Protein AF-A0A950KYA2-F1 (afdb_monomer_lite)

pLDDT: mean 87.14, std 12.41, range [49.09, 98.62]

Radius of gyration: 19.98 Å; chains: 1; bounding box: 45×52×52 Å

Sequence (301 aa):
MALVAYRLAFRGPIHLGTGREGDLADLDVLPRSDTIASAIVALWRHIASGASDQEASRIAAQPPFAVSSAMPAVLAGGKWETLLFLPPGIFDRVPRLSGAERKSLKRVRFASIESLRSLLNGRIPPGVATRGDALVPANFDGELWTNRSRLRLHVDRMGDRPMDGQLYEFGGIHLANNVCLTVIIDFIDASCRSNVEAALALLGDEGIGADRTAGYGSFVVDNVEEGFVADLGTGARLSLSLLHPTRDEIERGLLDPPAEYLITSRGGWATSTSASSFRRKIVNMLAEGSLVNDLGSQRYG

Secondary structure (DSSP, 8-state):
--EEEEEEEESS-B--B-S-TT-SS-B-SS--HHHHHHHHHHTHHHHSTT--HHHHHHHHHS-SEEEPPPEEEEEETTEEEEEEEPPTTGGGGSTT--HHHHHHHTT--EEEHHHHHHHHTT-PPTTEEEETTEEEETT--S-SEEEEEEEEEEE-TTT--EEEEEEEEEEEEEE-TTEEEEEEEEESSGGGHHHHHHHHHHHHHH-SSS-GGGTTT-EEEEEEEEEE-----SSEEE-SS-B---HHHHHTTTTSTT-B--EEEE--B--STTTTTSBPPPEEEEPTT-EEE--S-S---

Structure (mmCIF, N/CA/C/O backbone):
data_AF-A0A950KYA2-F1
#
_entry.id   AF-A0A950KYA2-F1
#
loop_
_atom_site.group_PDB
_atom_site.id
_atom_site.type_symbol
_atom_site.label_atom_id
_atom_site.label_alt_id
_atom_site.label_comp_id
_atom_site.label_asym_id
_atom_site.label_entity_id
_atom_site.label_seq_id
_atom_site.pdbx_PDB_ins_code
_atom_site.Cartn_x
_atom_site.Cartn_y
_atom_site.Cartn_z
_atom_site.occupancy
_atom_site.B_iso_or_equiv
_atom_site.auth_seq_id
_atom_site.auth_comp_id
_atom_site.auth_asym_id
_atom_site.auth_atom_id
_atom_site.pdbx_PDB_model_num
ATOM 1 N N . MET A 1 1 ? 2.640 -17.916 9.751 1.00 62.03 1 MET A N 1
ATOM 2 C CA . MET A 1 1 ? 1.369 -18.084 9.016 1.00 62.03 1 MET A CA 1
ATOM 3 C C . MET A 1 1 ? 1.595 -17.674 7.576 1.00 62.03 1 MET A C 1
ATOM 5 O O . MET A 1 1 ? 2.573 -16.982 7.317 1.00 62.03 1 MET A O 1
ATOM 9 N N . ALA A 1 2 ? 0.767 -18.157 6.653 1.00 86.00 2 ALA A N 1
ATOM 10 C CA . ALA A 1 2 ? 0.851 -17.733 5.263 1.00 86.00 2 ALA A CA 1
ATOM 11 C C . ALA A 1 2 ? 0.247 -16.324 5.113 1.00 86.00 2 ALA A C 1
ATOM 13 O O . ALA A 1 2 ? -0.642 -15.958 5.883 1.00 86.00 2 ALA A O 1
ATOM 14 N N . LEU A 1 3 ? 0.755 -15.538 4.165 1.00 94.56 3 LEU A N 1
ATOM 15 C CA . LEU A 1 3 ? 0.224 -14.207 3.872 1.00 94.56 3 LEU A CA 1
ATOM 16 C C . LEU A 1 3 ? -1.149 -14.331 3.208 1.00 94.56 3 LEU A C 1
ATOM 18 O O . LEU A 1 3 ? -1.372 -15.256 2.426 1.00 94.56 3 LEU A O 1
ATOM 22 N N . VAL A 1 4 ? -2.048 -13.392 3.490 1.00 97.88 4 VAL A N 1
ATOM 23 C CA . VAL A 1 4 ? -3.389 -13.356 2.890 1.00 97.88 4 VAL A CA 1
ATOM 24 C C . VAL A 1 4 ? -3.537 -12.064 2.100 1.00 97.88 4 VAL A C 1
ATOM 26 O O . VAL A 1 4 ? -3.309 -10.982 2.645 1.00 97.88 4 VAL A O 1
ATOM 29 N N . ALA A 1 5 ? -3.895 -12.157 0.822 1.00 98.19 5 ALA A N 1
ATOM 30 C CA . ALA A 1 5 ? -4.135 -10.988 -0.017 1.00 98.19 5 ALA A CA 1
ATOM 31 C C . ALA A 1 5 ? -5.637 -10.700 -0.123 1.00 98.19 5 ALA A C 1
ATOM 33 O O . ALA A 1 5 ? -6.430 -11.570 -0.473 1.00 98.19 5 ALA A O 1
ATOM 34 N N . TYR A 1 6 ? -6.020 -9.460 0.169 1.00 98.62 6 TYR A N 1
ATOM 35 C CA . TYR A 1 6 ? -7.390 -8.964 0.083 1.00 98.62 6 TYR A CA 1
ATOM 36 C C . TYR A 1 6 ? -7.480 -7.978 -1.074 1.00 98.62 6 TYR A C 1
ATOM 38 O O . TYR A 1 6 ? -6.795 -6.948 -1.066 1.00 98.62 6 TYR A O 1
ATOM 46 N N . ARG A 1 7 ? -8.330 -8.275 -2.058 1.00 98.38 7 ARG A N 1
ATOM 47 C CA . ARG A 1 7 ? -8.610 -7.361 -3.166 1.00 98.38 7 ARG A CA 1
ATOM 48 C C . ARG A 1 7 ? -9.802 -6.472 -2.816 1.00 98.38 7 ARG A C 1
ATOM 50 O O . ARG A 1 7 ? -10.849 -6.940 -2.378 1.00 98.38 7 ARG A O 1
ATOM 57 N N . LEU A 1 8 ? -9.586 -5.170 -2.954 1.00 98.31 8 LEU A N 1
ATOM 58 C CA . LEU A 1 8 ? -10.468 -4.076 -2.583 1.00 98.31 8 LEU A CA 1
ATOM 59 C C . LEU A 1 8 ? -10.962 -3.390 -3.861 1.00 98.31 8 LEU A C 1
ATOM 61 O O . LEU A 1 8 ? -10.210 -2.674 -4.534 1.00 98.31 8 LEU A O 1
ATOM 65 N N . ALA A 1 9 ? -12.232 -3.597 -4.190 1.00 97.75 9 ALA A N 1
ATOM 66 C CA . ALA A 1 9 ? -12.908 -2.929 -5.292 1.00 97.75 9 ALA A CA 1
ATOM 67 C C . ALA A 1 9 ? -13.545 -1.627 -4.786 1.00 97.75 9 ALA A C 1
ATOM 69 O O . ALA A 1 9 ? -14.573 -1.647 -4.102 1.00 97.75 9 ALA A O 1
ATOM 70 N N . PHE A 1 10 ? -12.916 -0.490 -5.092 1.00 96.50 10 PHE A N 1
ATOM 71 C CA . PHE A 1 10 ? -13.401 0.826 -4.672 1.00 96.50 10 PHE A CA 1
ATOM 72 C C . PHE A 1 10 ? -14.671 1.222 -5.428 1.00 96.50 10 PHE A C 1
ATOM 74 O O . PHE A 1 10 ? -14.757 1.088 -6.647 1.00 96.50 10 PHE A O 1
ATOM 81 N N . ARG A 1 11 ? -15.659 1.725 -4.685 1.00 94.38 11 ARG A N 1
ATOM 82 C CA . ARG A 1 11 ? -16.961 2.185 -5.199 1.00 94.38 11 ARG A CA 1
ATOM 83 C C . ARG A 1 11 ? -17.023 3.700 -5.368 1.00 94.38 11 ARG A C 1
ATOM 85 O O . ARG A 1 11 ? -17.866 4.201 -6.108 1.00 94.38 11 ARG A O 1
ATOM 92 N N . GLY A 1 12 ? -16.135 4.416 -4.686 1.00 90.44 12 GLY A N 1
ATOM 93 C CA . GLY A 1 12 ? -15.990 5.862 -4.763 1.00 90.44 12 GLY A CA 1
ATOM 94 C C . GLY A 1 12 ? -14.535 6.285 -4.973 1.00 90.44 12 GLY A C 1
ATOM 95 O O . GLY A 1 12 ? -13.621 5.462 -4.882 1.00 90.44 12 GLY A O 1
ATOM 96 N N . PRO A 1 13 ? -14.302 7.575 -5.256 1.00 92.25 13 PRO A N 1
ATOM 97 C CA . PRO A 1 13 ? -12.956 8.119 -5.369 1.00 92.25 13 PRO A CA 1
ATOM 98 C C . PRO A 1 13 ? -12.210 8.073 -4.037 1.00 92.25 13 PRO A C 1
ATOM 100 O O . PRO A 1 13 ? -12.809 8.127 -2.967 1.00 92.25 13 PRO A O 1
ATOM 103 N N . ILE A 1 14 ? -10.886 8.033 -4.104 1.00 92.88 14 ILE A N 1
ATOM 104 C CA . ILE A 1 14 ? -10.001 8.018 -2.940 1.00 92.88 14 ILE A CA 1
ATOM 105 C C . ILE A 1 14 ? -9.410 9.416 -2.753 1.00 92.88 14 ILE A C 1
ATOM 107 O O . ILE A 1 14 ? -8.888 10.002 -3.701 1.00 92.88 14 ILE A O 1
ATOM 111 N N . H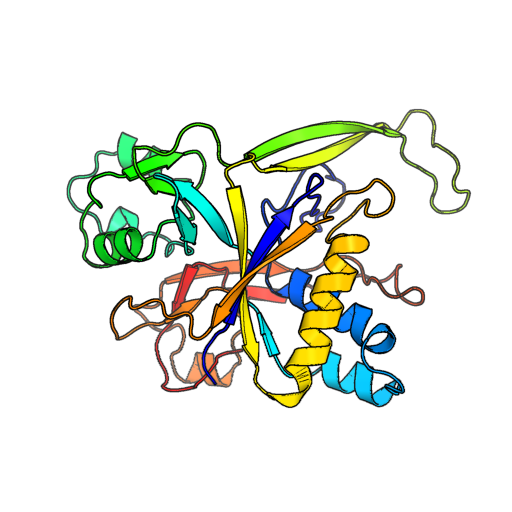IS A 1 15 ? -9.459 9.949 -1.532 1.00 89.00 15 HIS A N 1
ATOM 112 C CA . HIS A 1 15 ? -8.759 11.182 -1.171 1.00 89.00 15 HIS A CA 1
ATOM 113 C C . HIS A 1 15 ? -7.812 10.927 -0.002 1.00 89.00 15 HIS A C 1
ATOM 115 O O . HIS A 1 15 ? -8.242 10.623 1.115 1.00 89.00 15 HIS A O 1
ATOM 121 N N . LEU A 1 16 ? -6.519 11.102 -0.259 1.00 82.44 16 LEU A N 1
ATOM 122 C CA . LEU A 1 16 ? -5.451 10.944 0.718 1.00 82.44 16 LEU A CA 1
ATOM 123 C C . LEU A 1 16 ? -4.570 12.186 0.660 1.00 82.44 16 LEU A C 1
ATOM 125 O O . LEU A 1 16 ? -3.744 12.309 -0.235 1.00 82.44 16 LEU A O 1
ATOM 129 N N . GLY A 1 17 ? -4.744 13.115 1.595 1.00 72.88 17 GLY A N 1
ATOM 130 C CA . GLY A 1 17 ? -3.852 14.270 1.673 1.00 72.88 17 GLY A CA 1
ATOM 131 C C . GLY A 1 17 ? -2.430 13.841 2.044 1.00 72.88 17 GLY A C 1
ATOM 132 O O . GLY A 1 17 ? -2.246 12.968 2.894 1.00 72.88 17 GLY A O 1
ATOM 133 N N . THR A 1 18 ? -1.416 14.496 1.476 1.00 64.62 18 THR A N 1
ATOM 134 C CA . THR A 1 18 ? 0.005 14.215 1.780 1.00 64.62 18 THR A CA 1
ATOM 135 C C . THR A 1 18 ? 0.444 14.663 3.182 1.00 64.62 18 THR A C 1
ATOM 137 O O . THR A 1 18 ? 1.589 14.456 3.587 1.00 64.62 18 THR A O 1
ATOM 140 N N . GLY A 1 19 ? -0.453 15.291 3.953 1.00 57.06 19 GLY A N 1
ATOM 141 C CA . GLY A 1 19 ? -0.180 15.803 5.300 1.00 57.06 19 GLY A CA 1
ATOM 142 C C . GLY A 1 19 ? 0.630 17.107 5.326 1.00 57.06 19 GLY A C 1
ATOM 143 O O . GLY A 1 19 ? 0.997 17.573 6.412 1.00 57.06 19 GLY A O 1
ATOM 144 N N . ARG A 1 20 ? 0.905 17.702 4.155 1.00 56.66 20 ARG A N 1
ATOM 145 C CA . ARG A 1 20 ? 1.470 19.050 4.012 1.00 56.66 20 ARG A CA 1
ATOM 146 C C . ARG A 1 20 ? 0.386 20.104 4.238 1.00 56.66 20 ARG A C 1
ATOM 148 O O . ARG A 1 20 ? -0.775 19.908 3.898 1.00 56.66 20 ARG A O 1
ATOM 155 N N . GLU A 1 21 ? 0.758 21.209 4.876 1.00 50.94 21 GLU A N 1
ATOM 156 C CA . GLU A 1 21 ? -0.170 22.316 5.119 1.00 50.94 21 GLU A CA 1
ATOM 157 C C . GLU A 1 21 ? -0.449 23.083 3.823 1.00 50.94 21 GLU A C 1
ATOM 159 O O . GLU A 1 21 ? 0.471 23.369 3.062 1.00 50.94 21 GLU A O 1
ATOM 164 N N . GLY A 1 22 ? -1.716 23.447 3.608 1.00 49.84 22 GLY A N 1
ATOM 165 C CA . GLY A 1 22 ? -2.122 24.412 2.583 1.00 49.84 22 GLY A CA 1
ATOM 166 C C . GLY A 1 22 ? -2.406 23.852 1.188 1.00 49.84 22 GLY A C 1
ATOM 167 O O . GLY A 1 22 ? -2.940 24.598 0.374 1.00 49.84 22 GLY A O 1
ATOM 168 N N . ASP A 1 23 ? -2.129 22.573 0.920 1.00 55.12 23 ASP A N 1
ATOM 169 C CA . ASP A 1 23 ? -2.385 21.965 -0.391 1.00 55.12 23 ASP A CA 1
ATOM 170 C C . ASP A 1 23 ? -3.228 20.686 -0.267 1.00 55.12 23 ASP A C 1
ATOM 172 O O . ASP A 1 23 ? -2.721 19.587 -0.061 1.00 55.12 23 ASP A O 1
ATOM 176 N N . LEU A 1 24 ? -4.552 20.852 -0.354 1.00 55.97 24 LEU A N 1
ATOM 177 C CA . LEU A 1 24 ? -5.526 19.751 -0.382 1.00 55.97 24 LEU A CA 1
ATOM 178 C C . LEU A 1 24 ? -5.650 19.107 -1.779 1.00 55.97 24 LEU A C 1
ATOM 180 O O . LEU A 1 24 ? -6.424 18.158 -1.948 1.00 55.97 24 LEU A O 1
ATOM 184 N N . ALA A 1 25 ? -4.912 19.609 -2.774 1.00 52.50 25 ALA A N 1
ATOM 185 C CA . ALA A 1 25 ? -4.804 19.009 -4.100 1.00 52.50 25 ALA A CA 1
ATOM 186 C C . ALA A 1 25 ? -3.587 18.074 -4.218 1.00 52.50 25 ALA A C 1
ATOM 188 O O . ALA A 1 25 ? -3.589 17.194 -5.083 1.00 52.50 25 ALA A O 1
ATOM 189 N N . ASP A 1 26 ? -2.588 18.213 -3.339 1.00 58.38 26 ASP A N 1
ATOM 190 C CA . ASP A 1 26 ? -1.482 17.263 -3.208 1.00 58.38 26 ASP A CA 1
ATOM 191 C C . ASP A 1 26 ? -1.984 15.962 -2.563 1.00 58.38 26 ASP A C 1
ATOM 193 O O . ASP A 1 26 ? -2.354 15.912 -1.382 1.00 58.38 26 ASP A O 1
ATOM 197 N N . LEU A 1 27 ? -2.027 14.899 -3.368 1.00 60.88 27 LEU A N 1
ATOM 198 C CA . LEU A 1 27 ? -2.571 13.604 -2.976 1.00 60.88 27 LEU A CA 1
ATOM 199 C C . LEU A 1 27 ? -1.504 12.516 -2.975 1.00 60.88 27 LEU A C 1
ATOM 201 O O . LEU A 1 27 ? -0.786 12.322 -3.959 1.00 60.88 27 LEU A O 1
ATOM 205 N N . ASP A 1 28 ? -1.513 11.704 -1.920 1.00 73.69 28 ASP A N 1
ATOM 206 C CA . ASP A 1 28 ? -1.002 10.345 -2.028 1.00 73.69 28 ASP A CA 1
ATOM 207 C C . ASP A 1 28 ? -1.922 9.566 -2.982 1.00 73.69 28 ASP A C 1
ATOM 209 O O . ASP A 1 28 ? -3.148 9.585 -2.869 1.00 73.69 28 ASP A O 1
ATOM 213 N N . VAL A 1 29 ? -1.326 8.884 -3.960 1.00 78.31 29 VAL A N 1
ATOM 214 C CA . VAL A 1 29 ? -2.097 8.225 -5.025 1.00 78.31 29 VAL A CA 1
ATOM 215 C C . VAL A 1 29 ? -2.881 7.022 -4.493 1.00 78.31 29 VAL A C 1
ATOM 217 O O . VAL A 1 29 ? -4.027 6.825 -4.882 1.00 78.31 29 VAL A O 1
ATOM 220 N N . LEU A 1 30 ? -2.275 6.223 -3.609 1.00 91.62 30 LEU A N 1
ATOM 221 C CA . LEU A 1 30 ? -2.851 4.992 -3.057 1.00 91.62 30 LEU A CA 1
ATOM 222 C C . LEU A 1 30 ? -2.660 4.941 -1.529 1.00 91.62 30 LEU A C 1
ATOM 224 O O . LEU A 1 30 ? -1.661 5.474 -1.036 1.00 91.62 30 LEU A O 1
ATOM 228 N N . PRO A 1 31 ? -3.567 4.286 -0.770 1.00 94.12 31 PRO A N 1
ATOM 229 C CA . PRO A 1 31 ? -3.425 4.150 0.678 1.00 94.12 31 PRO A CA 1
ATOM 230 C C . PRO A 1 31 ? -2.132 3.425 1.065 1.00 94.12 31 PRO A C 1
ATOM 232 O O . PRO A 1 31 ? -1.849 2.334 0.572 1.00 94.12 31 PRO A O 1
ATOM 235 N N . ARG A 1 32 ? -1.356 4.007 1.981 1.00 95.44 32 ARG A N 1
ATOM 236 C CA . ARG A 1 32 ? -0.123 3.395 2.502 1.00 95.44 32 ARG A CA 1
ATOM 237 C C . ARG A 1 32 ? -0.398 2.569 3.760 1.00 95.44 32 ARG A C 1
ATOM 239 O O . ARG A 1 32 ? -1.441 2.728 4.399 1.00 95.44 32 ARG A O 1
ATOM 246 N N . SER A 1 33 ? 0.531 1.684 4.115 1.00 96.62 33 SER A N 1
ATOM 247 C CA . SER A 1 33 ? 0.373 0.719 5.210 1.00 96.62 33 SER A CA 1
ATOM 248 C C . SER A 1 33 ? 0.067 1.373 6.558 1.00 96.62 33 SER A C 1
ATOM 250 O O . SER A 1 33 ? -0.770 0.870 7.298 1.00 96.62 33 SER A O 1
ATOM 252 N N . ASP A 1 34 ? 0.682 2.519 6.862 1.00 93.38 34 ASP A N 1
ATOM 253 C CA . ASP A 1 34 ? 0.429 3.298 8.082 1.00 93.38 34 ASP A CA 1
ATOM 254 C C . ASP A 1 34 ? -1.030 3.765 8.175 1.00 93.38 34 ASP A C 1
ATOM 256 O O . ASP A 1 34 ? -1.640 3.732 9.246 1.00 93.38 34 ASP A O 1
ATOM 260 N N . THR A 1 35 ? -1.596 4.171 7.040 1.00 93.00 35 THR A N 1
ATOM 261 C CA . THR A 1 35 ? -2.970 4.656 6.909 1.00 93.00 35 THR A CA 1
ATOM 262 C C . THR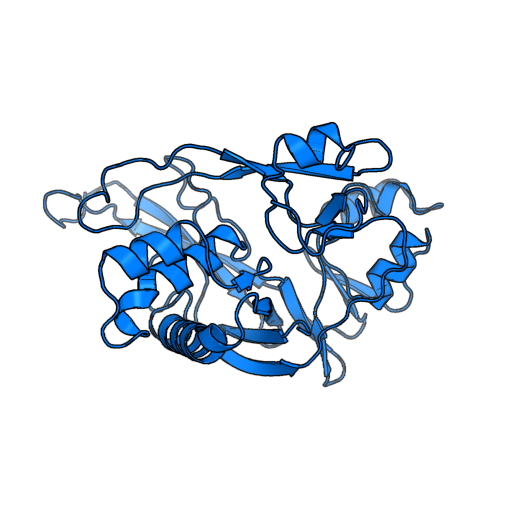 A 1 35 ? -3.953 3.503 7.067 1.00 93.00 35 THR A C 1
ATOM 264 O O . THR A 1 35 ? -4.904 3.618 7.838 1.00 93.00 35 THR A O 1
ATOM 267 N N . ILE A 1 36 ? -3.693 2.377 6.399 1.00 96.25 36 ILE A N 1
ATOM 268 C CA . ILE A 1 36 ? -4.526 1.169 6.481 1.00 96.25 36 ILE A CA 1
ATOM 269 C C . ILE A 1 36 ? -4.493 0.593 7.903 1.00 96.25 36 ILE A C 1
ATOM 271 O O . ILE A 1 36 ? -5.545 0.362 8.497 1.00 96.25 36 ILE A O 1
ATOM 275 N N . ALA A 1 37 ? -3.303 0.436 8.491 1.00 95.25 37 ALA A N 1
ATOM 276 C CA . ALA A 1 37 ? -3.146 -0.050 9.859 1.00 95.25 37 ALA A CA 1
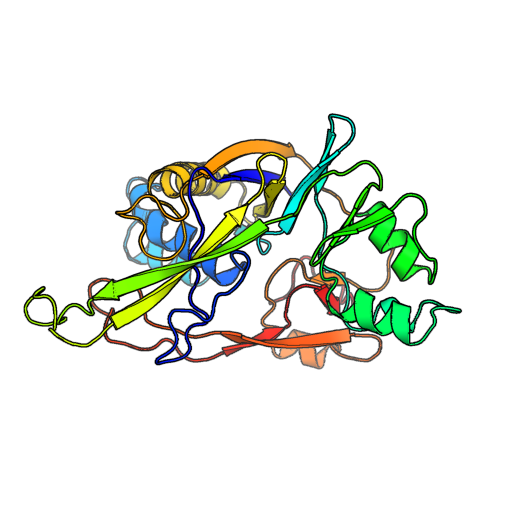ATOM 277 C C . ALA A 1 37 ? -3.834 0.879 10.868 1.00 95.25 37 ALA A C 1
ATOM 279 O O . ALA A 1 37 ? -4.590 0.409 11.716 1.00 95.25 37 ALA A O 1
ATOM 280 N N . SER A 1 38 ? -3.643 2.199 10.742 1.00 91.69 38 SER A N 1
ATOM 281 C CA . SER A 1 38 ? -4.319 3.179 11.602 1.00 91.69 38 SER A CA 1
ATOM 282 C C . SER A 1 38 ? -5.840 3.093 11.483 1.00 91.69 38 SER A C 1
ATOM 284 O O . SER A 1 38 ? -6.525 3.228 12.491 1.00 91.69 38 SER A O 1
ATOM 286 N N . ALA A 1 39 ? -6.371 2.880 10.276 1.00 92.81 39 ALA A N 1
ATOM 287 C CA . ALA A 1 39 ? -7.807 2.765 10.041 1.00 92.81 39 ALA A CA 1
ATOM 288 C C . ALA A 1 39 ? -8.390 1.503 10.701 1.00 92.81 39 ALA A C 1
ATOM 290 O O . ALA A 1 39 ? -9.403 1.588 11.392 1.00 92.81 39 ALA A O 1
ATOM 291 N N . ILE A 1 40 ? -7.706 0.361 10.578 1.00 94.50 40 ILE A N 1
ATOM 292 C CA . ILE A 1 40 ? -8.099 -0.893 11.242 1.00 94.50 40 ILE A CA 1
ATOM 293 C C . ILE A 1 40 ? -8.061 -0.731 12.769 1.00 94.50 40 ILE A C 1
ATOM 295 O O . ILE A 1 40 ? -9.024 -1.067 13.457 1.00 94.50 40 ILE A O 1
ATOM 299 N N . VAL A 1 41 ? -6.973 -0.172 13.310 1.00 92.38 41 VAL A N 1
ATOM 300 C CA . VAL A 1 41 ? -6.810 0.044 14.758 1.00 92.38 41 VAL A CA 1
ATOM 301 C C . VAL A 1 41 ? -7.832 1.049 15.298 1.00 92.38 41 VAL A C 1
ATOM 303 O O . VAL A 1 41 ? -8.356 0.861 16.394 1.00 92.38 41 VAL A O 1
ATOM 306 N N . ALA A 1 42 ? -8.165 2.098 14.540 1.00 89.00 42 ALA A N 1
ATOM 307 C CA . ALA A 1 42 ? -9.167 3.084 14.947 1.00 89.00 42 ALA A CA 1
ATOM 308 C C . ALA A 1 42 ? -10.558 2.460 15.132 1.00 89.00 42 ALA A C 1
ATOM 310 O O . ALA A 1 42 ? -11.311 2.892 16.003 1.00 89.00 42 ALA A O 1
ATOM 311 N N . LEU A 1 43 ? -10.875 1.419 14.359 1.00 90.12 43 LEU A N 1
ATOM 312 C CA . LEU A 1 43 ? -12.139 0.696 14.462 1.00 90.12 43 LEU A CA 1
ATOM 313 C C . LEU A 1 43 ? -12.110 -0.454 15.470 1.00 90.12 43 LEU A C 1
ATOM 315 O O . LEU A 1 43 ? -13.146 -1.077 15.694 1.00 90.12 43 LEU A O 1
ATOM 319 N N . TRP A 1 44 ? -10.973 -0.723 16.122 1.00 89.12 44 TRP A N 1
ATOM 320 C CA . TRP A 1 44 ? -10.794 -1.932 16.930 1.00 89.12 44 TRP A CA 1
ATOM 321 C C . TRP A 1 44 ? -11.855 -2.101 18.020 1.00 89.12 44 TRP A C 1
ATOM 323 O O . TRP A 1 44 ? -12.369 -3.194 18.225 1.00 89.12 44 TRP A O 1
ATOM 333 N N . ARG A 1 45 ? -12.259 -1.009 18.676 1.00 85.38 45 ARG A N 1
ATOM 334 C CA . ARG A 1 45 ? -13.301 -1.039 19.719 1.00 85.38 45 ARG A CA 1
ATOM 335 C C . ARG A 1 45 ? -14.708 -1.301 19.188 1.00 85.38 45 ARG A C 1
ATOM 337 O O . ARG A 1 45 ? -15.561 -1.742 19.949 1.00 85.38 45 ARG A O 1
ATOM 344 N N . HIS A 1 46 ? -14.958 -0.995 17.918 1.00 84.94 46 HIS A N 1
ATOM 345 C CA . HIS A 1 46 ? -16.246 -1.250 17.276 1.00 84.94 46 HIS A CA 1
ATOM 346 C C . HIS A 1 46 ? -16.382 -2.716 16.855 1.00 84.94 46 HIS A C 1
ATOM 348 O O . HIS A 1 46 ? -17.489 -3.244 16.847 1.00 84.94 46 HIS A O 1
ATOM 354 N N . ILE A 1 47 ? -15.262 -3.373 16.540 1.00 84.94 47 ILE A N 1
ATOM 355 C CA . ILE A 1 47 ? -15.229 -4.752 16.030 1.00 84.94 47 ILE A CA 1
ATOM 356 C C . ILE A 1 47 ? -14.955 -5.786 17.130 1.00 84.94 47 ILE A C 1
ATOM 358 O O . ILE A 1 47 ? -15.589 -6.839 17.162 1.00 84.94 47 ILE A O 1
ATOM 362 N N . ALA A 1 48 ? -14.056 -5.486 18.069 1.00 81.75 48 ALA A N 1
ATOM 363 C CA . ALA A 1 48 ? -13.717 -6.366 19.177 1.00 81.75 48 ALA A CA 1
ATOM 364 C C . ALA A 1 48 ? -14.674 -6.090 20.343 1.00 81.75 48 ALA A C 1
ATOM 366 O O . ALA A 1 48 ? -14.477 -5.178 21.150 1.00 81.75 48 ALA A O 1
ATOM 367 N N . SER A 1 49 ? -15.753 -6.873 20.402 1.00 71.44 49 SER A N 1
ATOM 368 C CA . SER A 1 49 ? -16.779 -6.759 21.444 1.00 71.44 49 SER A CA 1
ATOM 369 C C . SER A 1 49 ? -16.158 -6.831 22.843 1.00 71.44 49 SER A C 1
ATOM 371 O O . SER A 1 49 ? -15.525 -7.821 23.196 1.00 71.44 49 SER A O 1
ATOM 373 N N . GLY A 1 50 ? -16.361 -5.788 23.652 1.00 73.62 50 GLY A N 1
ATOM 374 C CA . GLY A 1 50 ? -15.841 -5.722 25.022 1.00 73.62 50 GLY A CA 1
ATOM 375 C C . GLY A 1 50 ? -14.383 -5.267 25.150 1.00 73.62 50 GLY A C 1
ATOM 376 O O . GLY A 1 50 ? -13.867 -5.265 26.269 1.00 73.62 50 GLY A O 1
ATOM 377 N N . ALA A 1 51 ? -13.732 -4.841 24.059 1.00 80.06 51 ALA A N 1
ATOM 378 C CA . ALA A 1 51 ? -12.363 -4.339 24.114 1.00 80.06 51 ALA A CA 1
ATOM 379 C C . ALA A 1 51 ? -12.240 -3.119 25.041 1.00 80.06 51 ALA A C 1
ATOM 381 O O . ALA A 1 51 ? -12.876 -2.073 24.850 1.00 80.06 51 ALA A O 1
ATOM 382 N N . SER A 1 52 ? -11.388 -3.260 26.056 1.00 83.94 52 SER A N 1
ATOM 383 C CA . SER A 1 52 ? -11.085 -2.189 27.010 1.00 83.94 52 SER A CA 1
ATOM 384 C C . SER A 1 52 ? -10.186 -1.111 26.388 1.00 83.94 52 SER A C 1
ATOM 386 O O . SER A 1 52 ? -9.506 -1.346 25.388 1.00 83.94 52 SER A O 1
ATOM 388 N N . ASP A 1 53 ? -10.102 0.065 27.018 1.00 82.25 53 ASP A N 1
ATOM 389 C CA . ASP A 1 53 ? -9.151 1.114 26.605 1.00 82.25 53 ASP A CA 1
ATOM 390 C C . ASP A 1 53 ? -7.691 0.626 26.652 1.00 82.25 53 ASP A C 1
ATOM 392 O O . ASP A 1 53 ? -6.863 1.014 25.823 1.00 82.25 53 ASP A O 1
ATOM 396 N N . GLN A 1 54 ? -7.375 -0.258 27.604 1.00 85.44 54 GLN A N 1
ATOM 397 C CA . GLN A 1 54 ? -6.049 -0.867 27.734 1.00 85.44 54 GLN A CA 1
ATOM 398 C C . GLN A 1 54 ? -5.747 -1.811 26.571 1.00 85.44 54 GLN A C 1
ATOM 400 O O . GLN A 1 54 ? -4.623 -1.833 26.073 1.00 85.44 54 GLN A O 1
ATOM 405 N N . GLU A 1 55 ? -6.743 -2.571 26.120 1.00 85.62 55 GLU A N 1
ATOM 406 C CA . GLU A 1 55 ? -6.607 -3.439 24.956 1.00 85.62 55 GLU A CA 1
ATOM 407 C C . GLU A 1 55 ? -6.420 -2.619 23.681 1.00 85.62 55 GLU A C 1
ATOM 409 O O . GLU A 1 55 ? -5.454 -2.844 22.962 1.00 85.62 55 GLU A O 1
ATOM 414 N N . ALA A 1 56 ? -7.255 -1.603 23.449 1.00 85.00 56 ALA A N 1
ATOM 415 C CA . ALA A 1 56 ? -7.101 -0.708 22.302 1.00 85.00 56 ALA A CA 1
ATOM 416 C C . ALA A 1 56 ? -5.716 -0.031 22.279 1.00 85.00 56 ALA A C 1
ATOM 418 O O . ALA A 1 56 ? -5.080 0.048 21.229 1.00 85.00 56 ALA A O 1
ATOM 419 N N . SER A 1 57 ? -5.208 0.391 23.443 1.00 86.62 57 SER A N 1
ATOM 420 C CA . SER A 1 57 ? -3.861 0.965 23.571 1.00 86.62 57 SER A CA 1
ATOM 421 C C . SER A 1 57 ? -2.761 -0.056 23.268 1.00 86.62 57 SER A C 1
ATOM 423 O O . SER A 1 57 ? -1.784 0.274 22.598 1.00 86.62 57 SER A O 1
ATOM 425 N N . ARG A 1 58 ? -2.921 -1.307 23.722 1.00 90.25 58 ARG A N 1
ATOM 426 C CA . ARG A 1 58 ? -1.988 -2.405 23.428 1.00 90.25 58 ARG A CA 1
ATOM 427 C C . ARG A 1 58 ? -1.955 -2.718 21.937 1.00 90.25 58 ARG A C 1
ATOM 429 O O . ARG A 1 58 ? -0.874 -2.813 21.375 1.00 90.25 58 ARG A O 1
ATOM 436 N N . ILE A 1 59 ? -3.121 -2.827 21.305 1.00 90.38 59 ILE A N 1
ATOM 437 C CA . ILE A 1 59 ? -3.251 -3.087 19.868 1.00 90.38 59 ILE A CA 1
ATOM 438 C C . ILE A 1 59 ? -2.661 -1.935 19.053 1.00 90.38 59 ILE A C 1
ATOM 440 O O . ILE A 1 59 ? -1.988 -2.177 18.060 1.00 90.38 59 ILE A O 1
ATOM 444 N N . ALA A 1 60 ? -2.854 -0.685 19.478 1.00 88.00 60 ALA A N 1
ATOM 445 C CA . ALA A 1 60 ? -2.246 0.462 18.811 1.00 88.00 60 ALA A CA 1
ATOM 446 C C . ALA A 1 60 ? -0.714 0.494 18.946 1.00 88.00 60 ALA A C 1
ATOM 448 O O . ALA A 1 60 ? -0.030 0.895 18.008 1.00 88.00 60 ALA A O 1
ATOM 449 N N . ALA A 1 61 ? -0.176 0.081 20.097 1.00 89.00 61 ALA A N 1
ATOM 450 C CA . ALA A 1 61 ? 1.266 0.023 20.330 1.00 89.00 61 ALA A CA 1
ATOM 451 C C . ALA A 1 61 ? 1.932 -1.174 19.635 1.00 89.00 61 ALA A C 1
ATOM 453 O O . ALA A 1 61 ? 3.069 -1.068 19.183 1.00 89.00 61 ALA A O 1
ATOM 454 N N . GLN A 1 62 ? 1.232 -2.306 19.560 1.00 90.75 62 GLN A N 1
ATOM 455 C CA . GLN A 1 62 ? 1.723 -3.546 18.975 1.00 90.75 62 GLN A CA 1
ATOM 456 C C . GLN A 1 62 ? 0.573 -4.272 18.258 1.00 90.75 62 GLN A C 1
ATOM 458 O O . GLN A 1 62 ? -0.058 -5.165 18.835 1.00 90.75 62 GLN A O 1
ATOM 463 N N . PRO A 1 63 ? 0.272 -3.887 17.005 1.00 92.94 63 PRO A N 1
ATOM 464 C CA . PRO A 1 63 ? -0.792 -4.518 16.240 1.00 92.94 63 PRO A CA 1
ATOM 465 C C . PRO A 1 63 ? -0.528 -6.022 16.060 1.00 92.94 63 PRO A C 1
ATOM 467 O O . PRO A 1 63 ? 0.590 -6.411 15.718 1.00 92.94 63 PRO A O 1
ATOM 470 N N . PRO A 1 64 ? -1.540 -6.891 16.230 1.00 93.88 64 PRO A N 1
ATOM 471 C CA . PRO A 1 64 ? -1.400 -8.340 16.052 1.00 93.88 64 PRO A CA 1
ATOM 472 C C . PRO A 1 64 ? -1.353 -8.766 14.572 1.00 93.88 64 PRO A C 1
ATOM 474 O O . PRO A 1 64 ? -1.484 -9.947 14.246 1.00 93.88 64 PRO A O 1
ATOM 477 N N . PHE A 1 65 ? -1.171 -7.811 13.663 1.00 95.38 65 PHE A N 1
ATOM 478 C CA . PHE A 1 65 ? -1.091 -7.991 12.222 1.00 95.38 65 PHE A CA 1
ATOM 479 C C . PHE A 1 65 ? -0.074 -7.003 11.637 1.00 95.38 65 PHE A C 1
ATOM 481 O O . PHE A 1 65 ? 0.152 -5.926 12.190 1.00 95.38 65 PHE A O 1
ATOM 488 N N . ALA A 1 66 ? 0.501 -7.345 10.490 1.00 95.75 66 ALA A N 1
ATOM 489 C CA . ALA A 1 66 ? 1.192 -6.404 9.616 1.00 95.75 66 ALA A CA 1
ATOM 490 C C . ALA A 1 66 ? 0.429 -6.306 8.292 1.00 95.75 66 ALA A C 1
ATOM 492 O O . ALA A 1 66 ? -0.173 -7.284 7.852 1.00 95.75 66 ALA A O 1
ATOM 493 N N . VAL A 1 67 ? 0.436 -5.134 7.658 1.00 97.56 67 VAL A N 1
ATOM 494 C CA . VAL A 1 67 ? -0.289 -4.891 6.405 1.00 97.56 67 VAL A CA 1
ATOM 495 C C . VAL A 1 67 ? 0.604 -4.172 5.402 1.00 97.56 67 VAL A C 1
ATOM 497 O O . VAL A 1 67 ? 1.352 -3.261 5.764 1.00 97.56 67 VAL A O 1
ATOM 500 N N . SER A 1 68 ? 0.545 -4.589 4.141 1.00 98.12 68 SER A N 1
ATOM 501 C CA . SER A 1 68 ? 1.199 -3.884 3.042 1.00 98.12 68 SER A CA 1
ATOM 502 C C . SER A 1 68 ? 0.531 -2.535 2.782 1.00 98.12 68 SER A C 1
ATOM 504 O O . SER A 1 68 ? -0.607 -2.279 3.176 1.00 98.12 68 SER A O 1
ATOM 506 N N . SER A 1 69 ? 1.212 -1.666 2.048 1.00 98.12 69 SER A N 1
ATOM 507 C CA . SER A 1 69 ? 0.524 -0.578 1.363 1.00 98.12 69 SER A CA 1
ATOM 508 C C . SER A 1 69 ? -0.363 -1.147 0.259 1.00 98.12 69 SER A C 1
ATOM 510 O O . SER A 1 69 ? -0.149 -2.268 -0.218 1.00 98.12 69 SER A O 1
ATOM 512 N N . ALA A 1 70 ? -1.377 -0.383 -0.135 1.00 98.06 70 ALA A N 1
ATOM 513 C CA . ALA A 1 70 ? -2.260 -0.771 -1.216 1.00 98.06 70 ALA A CA 1
ATOM 514 C C . ALA A 1 70 ? -1.501 -0.764 -2.548 1.00 98.06 70 ALA A C 1
ATOM 516 O O . ALA A 1 70 ? -0.828 0.205 -2.906 1.00 98.06 70 ALA A O 1
ATOM 517 N N . MET A 1 71 ? -1.638 -1.858 -3.283 1.00 97.75 71 MET A N 1
ATOM 518 C CA . MET A 1 71 ? -1.013 -2.088 -4.580 1.00 97.75 71 MET A CA 1
ATOM 519 C C . MET A 1 71 ? -2.092 -2.250 -5.646 1.00 97.75 71 MET A C 1
ATOM 521 O O . MET A 1 71 ? -3.132 -2.832 -5.350 1.00 97.75 71 MET A O 1
ATOM 525 N N . PRO A 1 72 ? -1.901 -1.772 -6.881 1.00 97.62 72 PRO A N 1
ATOM 526 C CA . PRO A 1 72 ? -2.897 -1.974 -7.918 1.00 97.62 72 PRO A CA 1
ATOM 527 C C . PRO A 1 72 ? -2.971 -3.450 -8.322 1.00 97.62 72 PRO A C 1
ATOM 529 O O . PRO A 1 72 ? -1.954 -4.122 -8.473 1.00 97.62 72 PRO A O 1
ATOM 532 N N . ALA A 1 73 ? -4.187 -3.935 -8.540 1.00 97.44 73 ALA A N 1
ATOM 533 C CA . ALA A 1 73 ? -4.466 -5.173 -9.247 1.00 97.44 73 ALA A CA 1
ATOM 534 C C . ALA A 1 73 ? -5.248 -4.844 -10.514 1.00 97.44 73 ALA A C 1
ATOM 536 O O . ALA A 1 73 ? -6.223 -4.092 -10.464 1.00 97.44 73 ALA A O 1
ATOM 537 N N . VAL A 1 74 ? -4.823 -5.393 -11.645 1.00 97.62 74 VAL A N 1
ATOM 538 C CA . VAL A 1 74 ? -5.400 -5.090 -12.958 1.00 97.62 74 VAL A CA 1
ATOM 539 C C . VAL A 1 74 ? -6.087 -6.312 -13.545 1.00 97.62 74 VAL A C 1
ATOM 541 O O . VAL A 1 74 ? -5.588 -7.428 -13.426 1.00 97.62 74 VAL A O 1
ATOM 544 N N . LEU A 1 75 ? -7.240 -6.109 -14.178 1.00 96.12 75 LEU A N 1
ATOM 545 C CA . LEU A 1 75 ? -7.950 -7.150 -14.909 1.00 96.12 75 LEU A CA 1
ATOM 546 C C . LEU A 1 75 ? -7.483 -7.145 -16.366 1.00 96.12 75 LEU A C 1
ATOM 548 O O . LEU A 1 75 ? -7.816 -6.243 -17.136 1.00 96.12 75 LEU A O 1
ATOM 552 N N . ALA A 1 76 ? -6.737 -8.177 -16.751 1.00 91.31 76 ALA A N 1
ATOM 553 C CA . ALA A 1 76 ? -6.235 -8.370 -18.107 1.00 91.31 76 ALA A CA 1
ATOM 554 C C . ALA A 1 76 ? -6.465 -9.820 -18.549 1.00 91.31 76 ALA A C 1
ATOM 556 O O . ALA A 1 76 ? -6.233 -10.766 -17.800 1.00 91.31 76 ALA A O 1
ATOM 557 N N . GLY A 1 77 ? -6.984 -10.017 -19.766 1.00 86.56 77 GLY A N 1
ATOM 558 C CA . GLY A 1 77 ? -7.279 -11.362 -20.283 1.00 86.56 77 GLY A CA 1
ATOM 559 C C . GLY A 1 77 ? -8.240 -12.183 -19.406 1.00 86.56 77 GLY A C 1
ATOM 560 O O . GLY A 1 77 ? -8.129 -13.405 -19.361 1.00 86.56 77 GLY A O 1
ATOM 561 N N . GLY A 1 78 ? -9.147 -11.521 -18.677 1.00 90.62 78 GLY A N 1
ATOM 562 C CA . GLY A 1 78 ? -10.109 -12.168 -17.776 1.00 90.62 78 GLY A CA 1
ATOM 563 C C . GLY A 1 78 ? -9.534 -12.630 -16.432 1.00 90.62 78 GLY A C 1
ATOM 564 O O . GLY A 1 78 ? -10.236 -13.310 -15.687 1.00 90.62 78 GLY A O 1
ATOM 565 N N . LYS A 1 79 ? -8.286 -12.274 -16.105 1.00 92.50 79 LYS A N 1
ATOM 566 C CA . LYS A 1 79 ? -7.651 -12.588 -14.820 1.00 92.50 79 LYS A CA 1
ATOM 567 C C . LYS A 1 79 ? -7.188 -11.317 -14.119 1.00 92.50 79 LYS A C 1
ATOM 569 O O . LYS A 1 79 ? -6.674 -10.403 -14.760 1.00 92.50 79 LYS A O 1
ATOM 574 N N . TRP A 1 80 ? -7.388 -11.277 -12.807 1.00 95.38 80 TRP A N 1
ATOM 575 C CA . TRP A 1 80 ? -6.821 -10.241 -11.955 1.00 95.38 80 TRP A CA 1
ATOM 576 C C . TRP A 1 80 ? -5.355 -10.555 -11.678 1.00 95.38 80 TRP A C 1
ATOM 578 O O . TRP A 1 80 ? -5.025 -11.680 -11.305 1.00 95.38 80 TRP A O 1
ATOM 588 N N . GLU A 1 81 ? -4.495 -9.561 -11.844 1.00 95.00 81 GLU A N 1
ATOM 589 C CA . GLU A 1 81 ? -3.068 -9.657 -11.566 1.00 95.00 81 GLU A CA 1
ATOM 590 C C . GLU A 1 81 ? -2.649 -8.527 -10.625 1.00 95.00 81 GLU A C 1
ATOM 592 O O . GLU A 1 81 ? -2.798 -7.348 -10.952 1.00 95.00 81 GLU A O 1
ATOM 597 N N . THR A 1 82 ? -2.128 -8.887 -9.452 1.00 96.69 82 THR A N 1
ATOM 598 C CA . THR A 1 82 ? -1.584 -7.935 -8.476 1.00 96.69 82 THR A CA 1
ATOM 599 C C . THR A 1 82 ? -0.207 -7.448 -8.919 1.00 96.69 82 THR A C 1
ATOM 601 O O . THR A 1 82 ? 0.683 -8.247 -9.221 1.00 96.69 82 THR A O 1
ATOM 604 N N . LEU A 1 83 ? -0.011 -6.130 -8.925 1.00 97.62 83 LEU A N 1
ATOM 605 C CA . LEU A 1 83 ? 1.245 -5.485 -9.296 1.00 97.62 83 LEU A CA 1
ATOM 606 C C . LEU A 1 83 ? 1.993 -5.037 -8.036 1.00 97.62 83 LEU A C 1
ATOM 608 O O . LEU A 1 83 ? 1.485 -4.242 -7.252 1.00 97.62 83 LEU A O 1
ATOM 612 N N . LEU A 1 84 ? 3.216 -5.517 -7.848 1.00 97.62 84 LEU A N 1
ATOM 613 C CA . LEU A 1 84 ? 4.067 -5.188 -6.708 1.00 97.62 84 LEU A CA 1
ATOM 614 C C . LEU A 1 84 ? 4.876 -3.916 -6.945 1.00 97.62 84 LEU A C 1
ATOM 616 O O . LEU A 1 84 ? 5.104 -3.515 -8.086 1.00 97.62 84 LEU A O 1
ATOM 620 N N . PHE A 1 85 ? 5.352 -3.312 -5.857 1.00 97.19 85 PHE A N 1
ATOM 621 C CA . PHE A 1 85 ? 6.268 -2.177 -5.909 1.00 97.19 85 PHE A CA 1
ATOM 622 C C . PHE A 1 85 ? 7.592 -2.536 -6.595 1.00 97.19 85 PHE A C 1
ATOM 624 O O . PHE A 1 85 ? 8.154 -3.611 -6.386 1.00 97.19 85 PHE A O 1
ATOM 631 N N . LEU A 1 86 ? 8.117 -1.603 -7.384 1.00 95.69 86 LEU A N 1
ATOM 632 C CA . LEU A 1 86 ? 9.435 -1.702 -7.993 1.00 95.69 86 LEU A CA 1
ATOM 633 C C . LEU A 1 86 ? 10.516 -1.105 -7.078 1.00 95.69 86 LEU A C 1
ATOM 635 O O . LEU A 1 86 ? 10.315 -0.019 -6.529 1.00 95.69 86 LEU A O 1
ATOM 639 N N . PRO A 1 87 ? 11.689 -1.753 -6.984 1.00 94.44 87 PRO A N 1
ATOM 640 C CA . PRO A 1 87 ? 12.868 -1.168 -6.368 1.00 94.44 87 PRO A CA 1
ATOM 641 C C . PRO A 1 87 ? 13.303 0.158 -6.986 1.00 94.44 87 PRO A C 1
ATOM 643 O O . PRO A 1 87 ? 13.252 0.317 -8.215 1.00 94.44 87 PRO A O 1
ATOM 646 N N . PRO A 1 88 ? 13.779 1.110 -6.164 1.00 90.56 88 PRO A N 1
ATOM 647 C CA . PRO A 1 88 ? 14.348 2.339 -6.687 1.00 90.56 88 PRO A CA 1
ATOM 648 C C . PRO A 1 88 ? 15.566 2.018 -7.557 1.00 90.56 88 PRO A C 1
ATOM 650 O O . PRO A 1 88 ? 16.397 1.199 -7.197 1.00 90.56 88 PRO A O 1
ATOM 653 N N . GLY A 1 89 ? 15.664 2.652 -8.727 1.00 87.88 89 GLY A N 1
ATOM 654 C CA . GLY A 1 89 ? 16.793 2.435 -9.639 1.00 87.88 89 GLY A CA 1
ATOM 655 C C . GLY A 1 89 ? 16.776 1.100 -10.396 1.00 87.88 89 GLY A C 1
ATOM 656 O O . GLY A 1 89 ? 17.708 0.835 -11.152 1.00 87.88 89 GLY A O 1
ATOM 657 N N . ILE A 1 90 ? 15.722 0.273 -10.292 1.00 91.00 90 ILE A N 1
ATOM 658 C CA . ILE A 1 90 ? 15.693 -1.047 -10.953 1.00 91.00 90 ILE A CA 1
ATOM 659 C C . ILE A 1 90 ? 15.964 -0.981 -12.468 1.00 91.00 90 ILE A C 1
ATOM 661 O O . ILE A 1 90 ? 16.625 -1.854 -13.026 1.00 91.00 90 ILE A O 1
ATOM 665 N N . PHE A 1 91 ? 15.515 0.081 -13.141 1.00 89.94 91 PHE A N 1
ATOM 666 C CA . PHE A 1 91 ? 15.728 0.269 -14.579 1.00 89.94 91 PHE A CA 1
ATOM 667 C C . PHE A 1 91 ? 17.161 0.670 -14.948 1.00 89.94 91 PHE A C 1
ATOM 669 O O . PHE A 1 91 ? 17.562 0.473 -16.096 1.00 89.94 91 PHE A O 1
ATOM 676 N N . ASP A 1 92 ? 17.955 1.178 -14.004 1.00 86.06 92 ASP A N 1
ATOM 677 C CA . ASP A 1 92 ? 19.368 1.498 -14.240 1.00 86.06 92 ASP A CA 1
ATOM 678 C C . ASP A 1 92 ? 20.203 0.219 -14.417 1.00 86.06 92 ASP A C 1
ATOM 680 O O . ASP A 1 92 ? 21.233 0.227 -15.093 1.00 86.06 92 ASP A O 1
ATOM 684 N N . ARG A 1 93 ? 19.708 -0.905 -13.884 1.00 81.94 93 ARG A N 1
ATOM 685 C CA . ARG A 1 93 ? 20.303 -2.244 -14.006 1.00 81.94 93 ARG A CA 1
ATOM 686 C C . ARG A 1 93 ? 19.931 -2.956 -15.309 1.00 81.94 93 ARG A C 1
ATOM 688 O O . ARG A 1 93 ? 20.500 -4.003 -15.613 1.00 81.94 93 ARG A O 1
ATOM 695 N N . VAL A 1 94 ? 18.992 -2.414 -16.090 1.00 83.19 94 VAL A N 1
ATOM 696 C CA . VAL A 1 94 ? 18.561 -3.013 -17.358 1.00 83.19 94 VAL A CA 1
ATOM 697 C C . VAL A 1 94 ? 19.451 -2.493 -18.497 1.00 83.19 94 VAL A C 1
ATOM 699 O O . VAL A 1 94 ? 19.383 -1.309 -18.859 1.00 83.19 94 VAL A O 1
ATOM 702 N N . PRO A 1 95 ? 20.305 -3.345 -19.097 1.00 74.62 95 PRO A N 1
ATOM 703 C CA . PRO A 1 95 ? 21.172 -2.930 -20.185 1.00 74.62 95 PRO A CA 1
ATOM 704 C C . PRO A 1 95 ? 20.336 -2.565 -21.420 1.00 74.62 95 PRO A C 1
ATOM 706 O O . PRO A 1 95 ? 19.276 -3.134 -21.664 1.00 74.62 95 PRO A O 1
ATOM 709 N N . ARG A 1 96 ? 20.861 -1.652 -22.250 1.00 76.94 96 ARG A N 1
ATOM 710 C CA . ARG A 1 96 ? 20.318 -1.276 -23.576 1.00 76.94 96 ARG A CA 1
ATOM 711 C C . ARG A 1 96 ? 19.042 -0.419 -23.609 1.00 76.94 96 ARG A C 1
ATOM 713 O O . ARG A 1 96 ? 18.569 -0.149 -24.705 1.00 76.94 96 ARG A O 1
ATOM 720 N N . LEU A 1 97 ? 18.536 0.084 -22.481 1.00 79.94 97 LEU A N 1
ATOM 721 C CA . LEU A 1 97 ? 17.515 1.143 -22.512 1.00 79.94 97 LEU A CA 1
ATOM 722 C C . LEU A 1 97 ? 18.122 2.473 -22.989 1.00 79.94 97 LEU A C 1
ATOM 724 O O . LEU A 1 97 ? 19.134 2.932 -22.445 1.00 79.94 97 LEU A O 1
ATOM 728 N N . SER A 1 98 ? 17.494 3.113 -23.974 1.00 80.38 98 SER A N 1
ATOM 729 C CA . SER A 1 98 ? 17.826 4.478 -24.390 1.00 80.38 98 SER A CA 1
ATOM 730 C C . SER A 1 98 ? 17.496 5.494 -23.287 1.00 80.38 98 SER A C 1
ATOM 732 O O . SER A 1 98 ? 16.716 5.234 -22.369 1.00 80.38 98 SER A O 1
ATOM 734 N N . GLY A 1 99 ? 18.064 6.703 -23.371 1.00 79.12 99 GLY A N 1
ATOM 735 C CA . GLY A 1 99 ? 17.782 7.764 -22.395 1.00 79.12 99 GLY A CA 1
ATOM 736 C C . GLY A 1 99 ? 16.301 8.171 -22.336 1.00 79.12 99 GLY A C 1
ATOM 737 O O . GLY A 1 99 ? 15.794 8.483 -21.258 1.00 79.12 99 GLY A O 1
ATOM 738 N N . ALA A 1 100 ? 15.597 8.125 -23.473 1.00 80.06 100 ALA A N 1
ATOM 739 C CA . ALA A 1 100 ? 14.170 8.431 -23.553 1.00 80.06 100 ALA A CA 1
ATOM 740 C C . ALA A 1 100 ? 13.316 7.353 -22.867 1.00 80.06 100 ALA A C 1
ATOM 742 O O . ALA A 1 100 ? 12.442 7.691 -22.068 1.00 80.06 100 ALA A O 1
ATOM 743 N N . GLU A 1 101 ? 13.622 6.073 -23.102 1.00 81.12 101 GLU A N 1
ATOM 744 C CA . GLU A 1 101 ? 12.949 4.945 -22.441 1.00 81.12 101 GLU A CA 1
ATOM 745 C C . GLU A 1 101 ? 13.205 4.946 -20.932 1.00 81.12 101 GLU A C 1
ATOM 747 O O . GLU A 1 101 ? 12.279 4.791 -20.142 1.00 81.12 101 GLU A O 1
ATOM 752 N N . ARG A 1 102 ? 14.439 5.218 -20.489 1.00 80.88 102 ARG A N 1
ATOM 753 C CA . ARG A 1 102 ? 14.710 5.366 -19.049 1.00 80.88 102 ARG A CA 1
ATOM 754 C C . ARG A 1 102 ? 13.877 6.484 -18.435 1.00 80.88 102 ARG A C 1
ATOM 756 O O . ARG A 1 102 ? 13.360 6.329 -17.334 1.00 80.88 102 ARG A O 1
ATOM 763 N N . LYS A 1 103 ? 13.727 7.617 -19.128 1.00 78.75 103 LYS A N 1
ATOM 764 C CA . LYS A 1 103 ? 12.947 8.753 -18.621 1.00 78.75 103 LYS A CA 1
ATOM 765 C C . LYS A 1 103 ? 11.459 8.424 -18.489 1.00 78.75 103 LYS A C 1
ATOM 767 O O . LYS A 1 103 ? 10.860 8.859 -17.509 1.00 78.75 103 LYS A O 1
ATOM 772 N N . SER A 1 104 ? 10.871 7.672 -19.422 1.00 81.50 104 SER A N 1
ATOM 773 C CA . SER A 1 104 ? 9.470 7.242 -19.301 1.00 81.50 104 SER A CA 1
ATOM 774 C C . SER A 1 104 ? 9.282 6.221 -18.175 1.00 81.50 104 SER A C 1
ATOM 776 O O . SER A 1 104 ? 8.306 6.310 -17.432 1.00 81.50 104 SER A O 1
ATOM 778 N N . LEU A 1 105 ? 10.250 5.322 -17.979 1.00 86.12 105 LEU A N 1
ATOM 779 C CA . LEU A 1 105 ? 10.202 4.280 -16.951 1.00 86.12 105 LEU A CA 1
ATOM 780 C C . LEU A 1 105 ? 10.450 4.792 -15.525 1.00 86.12 105 LEU A C 1
ATOM 782 O O . LEU A 1 105 ? 10.003 4.161 -14.576 1.00 86.12 105 LEU A O 1
ATOM 786 N N . LYS A 1 106 ? 11.066 5.969 -15.343 1.00 80.44 106 LYS A N 1
ATOM 787 C CA . LYS A 1 106 ? 11.262 6.585 -14.010 1.00 80.44 106 LYS A CA 1
ATOM 788 C C . LYS A 1 106 ? 9.969 6.823 -13.224 1.00 80.44 106 LYS A C 1
ATOM 790 O O . LYS A 1 106 ? 10.025 6.966 -12.008 1.00 80.44 106 LYS A O 1
ATOM 795 N N . ARG A 1 107 ? 8.826 6.922 -13.910 1.00 84.00 107 ARG A N 1
ATOM 796 C CA . ARG A 1 107 ? 7.508 7.095 -13.279 1.00 84.00 107 ARG A CA 1
ATOM 797 C C . ARG A 1 107 ? 6.853 5.773 -12.888 1.00 84.00 107 ARG A C 1
ATOM 799 O O . ARG A 1 107 ? 5.890 5.781 -12.130 1.00 84.00 107 ARG A O 1
ATOM 806 N N . VAL A 1 108 ? 7.358 4.655 -13.404 1.00 92.31 108 VAL A N 1
ATOM 807 C CA . VAL A 1 108 ? 6.816 3.330 -13.127 1.00 92.31 108 VAL A CA 1
ATOM 808 C C . VAL A 1 108 ? 7.218 2.912 -11.721 1.00 92.31 108 VAL A C 1
ATOM 810 O O . VAL A 1 108 ? 8.396 2.861 -11.377 1.00 92.31 108 VAL A O 1
ATOM 813 N N . ARG A 1 109 ? 6.207 2.594 -10.923 1.00 94.88 109 ARG A N 1
ATOM 814 C CA . ARG A 1 109 ? 6.300 2.173 -9.528 1.00 94.88 109 ARG A CA 1
ATOM 815 C C . ARG A 1 109 ? 5.808 0.750 -9.316 1.00 94.88 109 ARG A C 1
ATOM 817 O O . ARG A 1 109 ? 6.154 0.170 -8.296 1.00 94.88 109 ARG A O 1
ATOM 824 N N . PHE A 1 110 ? 5.028 0.199 -10.248 1.00 97.56 110 PHE A N 1
ATOM 825 C CA . PHE A 1 110 ? 4.403 -1.112 -10.094 1.00 97.56 110 PHE A CA 1
ATOM 826 C C . PHE A 1 110 ? 4.673 -2.041 -11.277 1.00 97.56 110 PHE A C 1
ATOM 828 O O . PHE A 1 110 ? 4.735 -1.596 -12.425 1.00 97.56 110 PHE A O 1
ATOM 835 N N . ALA A 1 111 ? 4.799 -3.336 -11.009 1.00 96.94 111 ALA A N 1
ATOM 836 C CA . ALA A 1 111 ? 4.855 -4.374 -12.034 1.00 96.94 111 ALA A CA 1
ATOM 837 C C . ALA A 1 111 ? 4.384 -5.718 -11.469 1.00 96.94 111 ALA A C 1
ATOM 839 O O . ALA A 1 111 ? 4.452 -5.943 -10.263 1.00 96.94 111 ALA A O 1
ATOM 840 N N . SER A 1 112 ? 3.942 -6.637 -12.325 1.00 95.81 112 SER A N 1
ATOM 841 C CA . SER A 1 112 ? 3.598 -7.986 -11.870 1.00 95.81 112 SER A CA 1
ATOM 842 C C . SER A 1 112 ? 4.796 -8.744 -11.300 1.00 95.81 112 SER A C 1
ATOM 844 O O . SER A 1 112 ? 5.946 -8.389 -11.568 1.00 95.81 112 SER A O 1
ATOM 846 N N . ILE A 1 113 ? 4.542 -9.821 -10.548 1.00 95.00 113 ILE A N 1
ATOM 847 C CA . ILE A 1 113 ? 5.601 -10.680 -9.985 1.00 95.00 113 ILE A CA 1
ATOM 848 C C . ILE A 1 113 ? 6.557 -11.163 -11.087 1.00 95.00 113 ILE A C 1
ATOM 850 O O . ILE A 1 113 ? 7.775 -11.083 -10.930 1.00 95.00 113 ILE A O 1
ATOM 854 N N . GLU A 1 114 ? 6.027 -11.614 -12.227 1.00 94.19 114 GLU A N 1
ATOM 855 C CA . GLU A 1 114 ? 6.835 -12.076 -13.362 1.00 94.19 114 GLU A CA 1
ATOM 856 C C . GLU A 1 114 ? 7.664 -10.943 -13.987 1.00 94.19 114 GLU A C 1
ATOM 858 O O . GLU A 1 114 ? 8.856 -11.110 -14.281 1.00 94.19 114 GLU A O 1
ATOM 863 N N . SER A 1 115 ? 7.055 -9.766 -14.140 1.00 94.88 115 SER A N 1
ATOM 864 C CA . SER A 1 115 ? 7.730 -8.588 -14.684 1.00 94.88 115 SER A CA 1
ATOM 865 C C . SER A 1 115 ? 8.855 -8.112 -13.772 1.00 94.88 115 SER A C 1
ATOM 867 O O . SER A 1 115 ? 9.973 -7.875 -14.230 1.00 94.88 115 SER A O 1
ATOM 869 N N . LEU A 1 116 ? 8.585 -8.030 -12.470 1.00 95.25 116 LEU A N 1
ATOM 870 C CA . LEU A 1 116 ? 9.565 -7.668 -11.456 1.00 95.25 116 LEU A CA 1
ATOM 871 C C . LEU A 1 116 ? 10.707 -8.687 -11.405 1.00 95.25 116 LEU A C 1
ATOM 873 O O . LEU A 1 116 ? 11.869 -8.289 -11.402 1.00 95.25 116 LEU A O 1
ATOM 877 N N . ARG A 1 117 ? 10.415 -9.991 -11.469 1.00 93.94 117 ARG A N 1
ATOM 878 C CA . ARG A 1 117 ? 11.448 -11.036 -11.554 1.00 93.94 117 ARG A CA 1
ATOM 879 C C . ARG A 1 117 ? 12.332 -10.863 -12.793 1.00 93.94 117 ARG A C 1
ATOM 881 O O . ARG A 1 117 ? 13.548 -11.025 -12.704 1.00 93.94 117 ARG A O 1
ATOM 888 N N . SER A 1 118 ? 11.754 -10.523 -13.944 1.00 93.38 118 SER A N 1
ATOM 889 C CA . SER A 1 118 ? 12.526 -10.248 -15.166 1.00 93.38 118 SER A CA 1
ATOM 890 C C . SER A 1 118 ? 13.452 -9.043 -14.988 1.00 93.38 118 SER A C 1
ATOM 892 O O . SER A 1 118 ? 14.641 -9.132 -15.300 1.00 93.38 118 SER A O 1
ATOM 894 N N . LEU A 1 119 ? 12.932 -7.956 -14.412 1.00 93.12 119 LEU A N 1
ATOM 895 C CA . LEU A 1 119 ? 13.684 -6.727 -14.150 1.00 93.12 119 LEU A CA 1
ATOM 896 C C . LEU A 1 119 ? 14.819 -6.936 -13.139 1.00 93.12 119 LEU A C 1
ATOM 898 O O . LEU A 1 119 ? 15.931 -6.468 -13.375 1.00 93.12 119 LEU A O 1
ATOM 902 N N . LEU A 1 120 ? 14.577 -7.684 -12.059 1.00 91.50 120 LEU A N 1
ATOM 903 C CA . LEU A 1 120 ? 15.600 -8.045 -11.068 1.00 91.50 120 LEU A CA 1
ATOM 904 C C . LEU A 1 120 ? 16.746 -8.857 -11.690 1.00 91.50 120 LEU A C 1
ATOM 906 O O . LEU A 1 120 ? 17.892 -8.728 -11.271 1.00 91.50 120 LEU A O 1
ATOM 910 N N . ASN A 1 121 ? 16.454 -9.629 -12.739 1.00 90.88 121 ASN A N 1
ATOM 911 C CA . ASN A 1 121 ? 17.446 -10.354 -13.536 1.00 90.88 121 ASN A CA 1
ATOM 912 C C . ASN A 1 121 ? 18.064 -9.511 -14.671 1.00 90.88 121 ASN A C 1
ATOM 914 O O . ASN A 1 121 ? 18.721 -10.061 -15.560 1.00 90.88 121 ASN A O 1
ATOM 918 N N . GLY A 1 122 ? 17.835 -8.193 -14.686 1.00 90.62 122 GLY A N 1
ATOM 919 C CA . GLY A 1 122 ? 18.375 -7.275 -15.691 1.00 90.62 122 GLY A CA 1
ATOM 920 C C . GLY A 1 122 ? 17.770 -7.460 -17.085 1.00 90.62 122 GLY A C 1
ATOM 921 O O . GLY A 1 122 ? 18.438 -7.196 -18.083 1.00 90.62 122 GLY A O 1
ATOM 922 N N . ARG A 1 123 ? 16.530 -7.952 -17.190 1.00 90.94 123 ARG A N 1
ATOM 923 C CA . ARG A 1 123 ? 15.840 -8.187 -18.470 1.00 90.94 123 ARG A CA 1
ATOM 924 C C . ARG A 1 123 ? 14.594 -7.320 -18.582 1.00 90.94 123 ARG A C 1
ATOM 926 O O . ARG A 1 123 ? 13.874 -7.122 -17.608 1.00 90.94 123 ARG A O 1
ATOM 933 N N . ILE A 1 124 ? 14.312 -6.847 -19.795 1.00 88.12 124 ILE A N 1
ATOM 934 C CA . ILE A 1 124 ? 13.032 -6.204 -20.098 1.00 88.12 124 ILE A CA 1
ATOM 935 C C . ILE A 1 124 ? 11.961 -7.304 -20.144 1.00 88.12 124 ILE A C 1
ATOM 937 O O . ILE A 1 124 ? 12.136 -8.264 -20.902 1.00 88.12 124 ILE A O 1
ATOM 941 N N . PRO A 1 125 ? 10.881 -7.205 -19.352 1.00 92.00 125 PRO A N 1
ATOM 942 C CA . PRO A 1 125 ? 9.800 -8.179 -19.403 1.00 92.00 125 PRO A CA 1
ATOM 943 C C . PRO A 1 125 ? 9.106 -8.165 -20.778 1.00 92.00 125 PRO A C 1
ATOM 945 O O . PRO A 1 125 ? 8.825 -7.089 -21.311 1.00 92.00 125 PRO A O 1
ATOM 948 N N . PRO A 1 126 ? 8.837 -9.334 -21.384 1.00 91.12 126 PRO A N 1
ATOM 949 C CA . PRO A 1 126 ? 8.109 -9.413 -22.645 1.00 91.12 126 PRO A CA 1
ATOM 950 C C . PRO A 1 126 ? 6.609 -9.178 -22.432 1.00 91.12 126 PRO A C 1
ATOM 952 O O . PRO A 1 126 ? 6.076 -9.439 -21.359 1.00 91.12 126 PRO A O 1
ATOM 955 N N . GLY A 1 127 ? 5.905 -8.732 -23.477 1.00 91.88 127 GLY A N 1
ATOM 956 C CA . GLY A 1 127 ? 4.437 -8.705 -23.475 1.00 91.88 127 GLY A CA 1
ATOM 957 C C . GLY A 1 127 ? 3.800 -7.719 -22.492 1.00 91.88 127 GLY A C 1
ATOM 958 O O . GLY A 1 127 ? 2.621 -7.869 -22.178 1.00 91.88 127 GLY A O 1
ATOM 959 N N . VAL A 1 128 ? 4.544 -6.712 -22.027 1.00 93.81 128 VAL A N 1
ATOM 960 C CA . VAL A 1 128 ? 4.026 -5.651 -21.155 1.00 93.81 128 VAL A CA 1
ATOM 961 C C . VAL A 1 128 ? 3.973 -4.305 -21.868 1.00 93.81 128 VAL A C 1
ATOM 963 O O . VAL A 1 128 ? 4.702 -4.053 -22.827 1.00 93.81 128 VAL A O 1
ATOM 966 N N . ALA A 1 129 ? 3.131 -3.414 -21.361 1.00 92.19 129 ALA A N 1
ATOM 967 C CA . ALA A 1 129 ? 3.071 -2.018 -21.750 1.00 92.19 129 ALA A CA 1
ATOM 968 C C . ALA A 1 129 ? 3.136 -1.119 -20.512 1.00 92.19 129 ALA A C 1
ATOM 970 O O . ALA A 1 129 ? 2.675 -1.478 -19.430 1.00 92.19 129 ALA A O 1
ATOM 971 N N . THR A 1 130 ? 3.685 0.083 -20.673 1.00 92.75 130 THR A N 1
ATOM 972 C CA . THR A 1 130 ? 3.629 1.107 -19.626 1.00 92.75 130 THR A CA 1
ATOM 973 C C . THR A 1 130 ? 2.265 1.798 -19.645 1.00 92.75 130 THR A C 1
ATOM 975 O O . THR A 1 130 ? 1.813 2.271 -20.696 1.00 92.75 130 THR A O 1
ATOM 978 N N . ARG A 1 131 ? 1.609 1.878 -18.484 1.00 92.44 131 ARG A N 1
ATOM 979 C CA . ARG A 1 131 ? 0.368 2.636 -18.262 1.00 92.44 131 ARG A CA 1
ATOM 980 C C . ARG A 1 131 ? 0.495 3.434 -16.975 1.00 92.44 131 ARG A C 1
ATOM 982 O O . ARG A 1 131 ? 0.500 2.862 -15.891 1.00 92.44 131 ARG A O 1
ATOM 989 N N . GLY A 1 132 ? 0.623 4.755 -17.104 1.00 89.06 132 GLY A N 1
ATOM 990 C CA . GLY A 1 132 ? 0.840 5.647 -15.966 1.00 89.06 132 GLY A CA 1
ATOM 991 C C . GLY A 1 132 ? 2.046 5.207 -15.138 1.00 89.06 132 GLY A C 1
ATOM 992 O O . GLY A 1 132 ? 3.184 5.289 -15.598 1.00 89.06 132 GLY A O 1
ATOM 993 N N . ASP A 1 133 ? 1.766 4.697 -13.942 1.00 91.81 133 ASP A N 1
ATOM 994 C CA . ASP A 1 133 ? 2.776 4.336 -12.954 1.00 91.81 133 ASP A CA 1
ATOM 995 C C . ASP A 1 133 ? 3.047 2.822 -12.894 1.00 91.81 133 ASP A C 1
ATOM 997 O O . ASP A 1 133 ? 3.680 2.361 -11.944 1.00 91.81 133 ASP A O 1
ATOM 1001 N N . ALA A 1 134 ? 2.592 2.024 -13.867 1.00 95.69 134 ALA A N 1
ATOM 1002 C CA . ALA A 1 134 ? 2.818 0.578 -13.862 1.00 95.69 134 ALA A CA 1
ATOM 1003 C C . ALA A 1 134 ? 3.252 -0.010 -15.212 1.00 95.69 134 ALA A C 1
ATOM 1005 O O . ALA A 1 134 ? 2.942 0.522 -16.283 1.00 95.69 134 ALA A O 1
ATOM 1006 N N . LEU A 1 135 ? 3.945 -1.149 -15.140 1.00 95.50 135 LEU A N 1
ATOM 1007 C CA . LEU A 1 135 ? 4.031 -2.125 -16.222 1.00 95.50 135 LEU A CA 1
ATOM 1008 C C . LEU A 1 135 ? 2.871 -3.103 -16.073 1.00 95.50 135 LEU A C 1
ATOM 1010 O O . LEU A 1 135 ? 2.755 -3.786 -15.055 1.00 95.50 135 LEU A O 1
ATOM 1014 N N . VAL A 1 136 ? 2.023 -3.152 -17.091 1.00 95.38 136 VAL A N 1
ATOM 1015 C CA . VAL A 1 136 ? 0.822 -3.993 -17.147 1.00 95.38 136 VAL A CA 1
ATOM 1016 C C . VAL A 1 136 ? 0.904 -4.921 -18.358 1.00 95.38 136 VAL A C 1
ATOM 1018 O O . VAL A 1 136 ? 1.647 -4.612 -19.296 1.00 95.38 136 VAL A O 1
ATOM 1021 N N . PRO A 1 137 ? 0.146 -6.028 -18.398 1.00 94.38 137 PRO A N 1
ATOM 1022 C CA . PRO A 1 137 ? 0.026 -6.843 -19.604 1.00 94.38 137 PRO A CA 1
ATOM 1023 C C . PRO A 1 137 ? -0.327 -6.001 -20.840 1.00 94.38 137 PRO A C 1
ATOM 1025 O O . PRO A 1 137 ? -1.138 -5.080 -20.763 1.00 94.38 137 PRO A O 1
ATOM 1028 N N . ALA A 1 138 ? 0.263 -6.299 -22.000 1.00 93.00 138 ALA A N 1
ATOM 1029 C CA . ALA A 1 138 ? 0.086 -5.495 -23.217 1.00 93.00 138 ALA A CA 1
ATOM 1030 C C . ALA A 1 138 ? -1.362 -5.464 -23.744 1.00 93.00 138 ALA A C 1
ATOM 1032 O O . ALA A 1 138 ? -1.718 -4.567 -24.506 1.00 93.00 138 ALA A O 1
ATOM 1033 N N . ASN A 1 139 ? -2.191 -6.427 -23.336 1.00 91.56 139 ASN A N 1
ATOM 1034 C CA . ASN A 1 139 ? -3.624 -6.484 -23.626 1.00 91.56 139 ASN A CA 1
ATOM 1035 C C . ASN A 1 139 ? -4.492 -5.727 -22.602 1.00 91.56 139 ASN A C 1
ATOM 1037 O O . ASN A 1 139 ? -5.717 -5.780 -22.705 1.00 91.56 139 ASN A O 1
ATOM 1041 N N . PHE A 1 140 ? -3.895 -5.061 -21.610 1.00 93.94 140 PHE A N 1
ATOM 1042 C CA . PHE A 1 140 ? -4.609 -4.148 -20.727 1.00 93.94 140 PHE A CA 1
ATOM 1043 C C . PHE A 1 140 ? -4.971 -2.868 -21.489 1.00 93.94 140 PHE A C 1
ATOM 1045 O O . PHE A 1 140 ? -4.104 -2.192 -22.059 1.00 93.94 140 PHE A O 1
ATOM 1052 N N . ASP A 1 141 ? -6.256 -2.529 -21.467 1.00 88.69 141 ASP A N 1
ATOM 1053 C CA . ASP A 1 141 ? -6.792 -1.322 -22.085 1.00 88.69 141 ASP A CA 1
ATOM 1054 C C . ASP A 1 141 ? -7.199 -0.286 -21.028 1.00 88.69 141 ASP A C 1
ATOM 1056 O O . ASP A 1 141 ? -7.654 -0.631 -19.934 1.00 88.69 141 ASP A O 1
ATOM 1060 N N . GLY A 1 142 ? -7.035 0.989 -21.377 1.00 89.81 142 GLY A N 1
ATOM 1061 C CA . GLY A 1 142 ? -7.335 2.130 -20.517 1.00 89.81 142 GLY A CA 1
ATOM 1062 C C . GLY A 1 142 ? -6.188 2.604 -19.617 1.00 89.81 142 GLY A C 1
ATOM 1063 O O . GLY A 1 142 ? -5.033 2.177 -19.711 1.00 89.81 142 GLY A O 1
ATOM 1064 N N . GLU A 1 143 ? -6.527 3.562 -18.758 1.00 93.12 143 GLU A N 1
ATOM 1065 C CA . GLU A 1 143 ? -5.655 4.111 -17.717 1.00 93.12 143 GLU A CA 1
ATOM 1066 C C . GLU A 1 143 ? -5.850 3.353 -16.400 1.00 93.12 143 GLU A C 1
ATOM 1068 O O . GLU A 1 143 ? -6.874 2.708 -16.198 1.00 93.12 143 GLU A O 1
ATOM 1073 N N . LEU A 1 144 ? -4.889 3.450 -15.476 1.00 94.44 144 LEU A N 1
ATOM 1074 C CA . LEU A 1 144 ? -5.048 2.823 -14.161 1.00 94.44 144 LEU A CA 1
ATOM 1075 C C . LEU A 1 144 ? -6.018 3.605 -13.265 1.00 94.44 144 LEU A C 1
ATOM 1077 O O . LEU A 1 144 ? -6.869 3.035 -12.581 1.00 94.44 144 LEU A O 1
ATOM 1081 N N . TRP A 1 145 ? -5.861 4.927 -13.261 1.00 94.38 145 TRP A N 1
ATOM 1082 C CA . TRP A 1 145 ? -6.668 5.863 -12.493 1.00 94.38 145 TRP A CA 1
ATOM 1083 C C . TRP A 1 145 ? -6.522 7.282 -13.041 1.00 94.38 145 TRP A C 1
ATOM 1085 O O . TRP A 1 145 ? -5.542 7.607 -13.711 1.00 94.38 145 TRP A O 1
ATOM 1095 N N . THR A 1 146 ? -7.466 8.150 -12.681 1.00 91.62 146 THR A N 1
ATOM 1096 C CA . THR A 1 146 ? -7.427 9.588 -12.984 1.00 91.62 146 THR A CA 1
ATOM 1097 C C . THR A 1 146 ? -7.456 10.413 -11.704 1.00 91.62 146 THR A C 1
ATOM 1099 O O . THR A 1 146 ? -8.138 10.053 -10.744 1.00 91.62 146 THR A O 1
ATOM 1102 N N . ASN A 1 147 ? -6.734 11.535 -11.689 1.00 88.00 147 ASN A N 1
ATOM 1103 C CA . ASN A 1 147 ? -6.901 12.558 -10.659 1.00 88.00 147 ASN A CA 1
ATOM 1104 C C . ASN A 1 147 ? -7.939 13.574 -11.148 1.00 88.00 147 ASN A C 1
ATOM 1106 O O . ASN A 1 147 ? -7.779 14.150 -12.225 1.00 88.00 147 ASN A O 1
ATOM 1110 N N . ARG A 1 148 ? -9.007 13.774 -10.376 1.00 84.69 148 ARG A N 1
ATOM 1111 C CA . ARG A 1 148 ? -10.017 14.804 -10.639 1.00 84.69 148 ARG A CA 1
ATOM 1112 C C . ARG A 1 148 ? -10.109 15.717 -9.428 1.00 84.69 148 ARG A C 1
ATOM 1114 O O . ARG A 1 148 ? -10.390 15.231 -8.335 1.00 84.69 148 ARG A O 1
ATOM 1121 N N . SER A 1 149 ? -9.913 17.017 -9.620 1.00 79.88 149 SER A N 1
ATOM 1122 C CA . SER A 1 149 ? -10.149 18.017 -8.581 1.00 79.88 149 SER A CA 1
ATOM 1123 C C . SER A 1 149 ? -11.505 18.697 -8.760 1.00 79.88 149 SER A C 1
ATOM 1125 O O . SER A 1 149 ? -12.035 18.820 -9.866 1.00 79.88 149 SER A O 1
ATOM 1127 N N . ARG A 1 150 ? -12.100 19.104 -7.638 1.00 76.94 150 ARG A N 1
ATOM 1128 C CA . ARG A 1 150 ? -13.283 19.971 -7.590 1.00 76.94 150 ARG A CA 1
ATOM 1129 C C . ARG A 1 150 ? -13.012 21.152 -6.673 1.00 76.94 150 ARG A C 1
ATOM 1131 O O . ARG A 1 150 ? -12.347 20.989 -5.654 1.00 76.94 150 ARG A O 1
ATOM 1138 N N . LEU A 1 151 ? -13.565 22.314 -6.997 1.00 75.12 151 LEU A N 1
ATOM 1139 C CA . LEU A 1 151 ? -13.494 23.479 -6.120 1.00 75.12 151 LEU A CA 1
ATOM 1140 C C . LEU A 1 151 ? -14.499 23.343 -4.973 1.00 75.12 151 LEU A C 1
ATOM 1142 O O . LEU A 1 151 ? -15.648 22.947 -5.181 1.00 75.12 151 LEU A O 1
ATOM 1146 N N . ARG A 1 152 ? -14.064 23.680 -3.761 1.00 71.50 152 ARG A N 1
ATOM 1147 C CA . ARG A 1 152 ? -14.886 23.707 -2.548 1.00 71.50 152 ARG A CA 1
ATOM 1148 C C . ARG A 1 152 ? -14.691 25.012 -1.792 1.00 71.50 152 ARG A C 1
ATOM 1150 O O . ARG A 1 152 ? -13.619 25.599 -1.843 1.00 71.50 152 ARG A O 1
ATOM 1157 N N . LEU A 1 153 ? -15.728 25.433 -1.072 1.00 69.38 153 LEU A N 1
ATOM 1158 C CA . LEU A 1 153 ? -15.651 26.537 -0.117 1.00 69.38 153 LEU A CA 1
ATOM 1159 C C . LEU A 1 153 ? -15.018 26.045 1.184 1.00 69.38 153 LEU A C 1
ATOM 1161 O O . LEU A 1 153 ? -15.370 24.978 1.693 1.00 69.38 153 LEU A O 1
ATOM 1165 N N . HIS A 1 154 ? -14.087 26.825 1.718 1.00 62.00 154 HIS A N 1
ATOM 1166 C CA . HIS A 1 154 ? -13.540 26.611 3.048 1.00 62.00 154 HIS A CA 1
ATOM 1167 C C . HIS A 1 154 ? -14.651 26.797 4.089 1.00 62.00 154 HIS A C 1
ATOM 1169 O O . HIS A 1 154 ? -15.483 27.692 3.958 1.00 62.00 154 HIS A O 1
ATOM 1175 N N . VAL A 1 155 ? -14.685 25.948 5.113 1.00 59.00 155 VAL A N 1
ATOM 1176 C CA . VAL A 1 155 ? -15.672 26.032 6.199 1.00 59.00 155 VAL A CA 1
ATOM 1177 C C . VAL A 1 155 ? -14.940 26.443 7.472 1.00 59.00 155 VAL A C 1
ATOM 1179 O O . VAL A 1 155 ? -13.864 25.918 7.773 1.00 59.00 155 VAL A O 1
ATOM 1182 N N . ASP A 1 156 ? -15.487 27.416 8.196 1.00 50.88 156 ASP A N 1
ATOM 1183 C CA . ASP A 1 156 ? -14.951 27.864 9.479 1.00 50.88 156 ASP A CA 1
ATOM 1184 C C . ASP A 1 156 ? -15.067 26.741 10.521 1.00 50.88 156 ASP A C 1
ATOM 1186 O O . ASP A 1 156 ? -16.162 26.270 10.824 1.00 50.88 156 ASP A O 1
ATOM 1190 N N . ARG A 1 157 ? -13.934 26.344 11.112 1.00 53.28 157 ARG A N 1
ATOM 1191 C CA . ARG A 1 157 ? -13.859 25.275 12.121 1.00 53.28 157 ARG A CA 1
ATOM 1192 C C . ARG A 1 157 ? -14.568 25.625 13.435 1.00 53.28 157 ARG A C 1
ATOM 1194 O O . ARG A 1 157 ? -14.846 24.715 14.209 1.00 53.28 157 ARG A O 1
ATOM 1201 N N . MET A 1 158 ? -14.833 26.905 13.705 1.00 55.72 158 MET A N 1
ATOM 1202 C CA . MET A 1 158 ? -15.524 27.351 14.923 1.00 55.72 158 MET A CA 1
ATOM 1203 C C . MET A 1 158 ? -17.043 27.458 14.749 1.00 55.72 158 MET A C 1
ATOM 1205 O O . MET A 1 158 ? -17.776 27.319 15.725 1.00 55.72 158 MET A O 1
ATOM 1209 N N . GLY A 1 159 ? -17.515 27.726 13.528 1.00 50.47 159 GLY A N 1
ATOM 1210 C CA . GLY A 1 159 ? -18.924 28.030 13.259 1.00 50.47 159 GLY A CA 1
ATOM 1211 C C . GLY A 1 159 ? -19.629 27.094 12.281 1.00 50.47 159 GLY A C 1
ATOM 1212 O O . GLY A 1 159 ? -20.835 27.248 12.103 1.00 50.47 159 GLY A O 1
ATOM 1213 N N . ASP A 1 160 ? -18.901 26.187 11.622 1.00 54.78 160 ASP A N 1
ATOM 1214 C CA . ASP A 1 160 ? -19.382 25.338 10.518 1.00 54.78 160 ASP A CA 1
ATOM 1215 C C . ASP A 1 160 ? -20.052 26.148 9.384 1.00 54.78 160 ASP A C 1
ATOM 1217 O O . ASP A 1 160 ? -20.924 25.680 8.652 1.00 54.78 160 ASP A O 1
ATOM 1221 N N . ARG A 1 161 ? -19.660 27.425 9.251 1.00 49.09 161 ARG A N 1
ATOM 1222 C CA . ARG A 1 161 ? -20.163 28.351 8.231 1.00 49.09 161 ARG A CA 1
ATOM 1223 C C . ARG A 1 161 ? -19.200 28.388 7.046 1.00 49.09 161 ARG A C 1
ATOM 1225 O O . ARG A 1 161 ? -17.989 28.449 7.271 1.00 49.09 161 ARG A O 1
ATOM 1232 N N . PRO A 1 162 ? -19.698 28.404 5.798 1.00 54.81 162 PRO A N 1
ATOM 1233 C CA . PRO A 1 162 ? -18.860 28.675 4.638 1.00 54.81 162 PRO A CA 1
ATOM 1234 C C . PRO A 1 162 ? -18.150 30.020 4.817 1.00 54.81 162 PRO A C 1
ATOM 1236 O O . PRO A 1 162 ? -18.788 31.029 5.118 1.00 54.81 162 PRO A O 1
ATOM 1239 N N . MET A 1 163 ? -16.832 30.033 4.655 1.00 54.97 163 MET A N 1
ATOM 1240 C CA . MET A 1 163 ? -16.056 31.262 4.574 1.00 54.97 163 MET A CA 1
ATOM 1241 C C . MET A 1 163 ? -16.107 31.758 3.131 1.00 54.97 163 MET A C 1
ATOM 1243 O O . MET A 1 163 ? -15.509 31.157 2.233 1.00 54.97 163 MET A O 1
ATOM 1247 N N . ASP A 1 164 ? -16.830 32.854 2.910 1.00 55.34 164 ASP A N 1
ATOM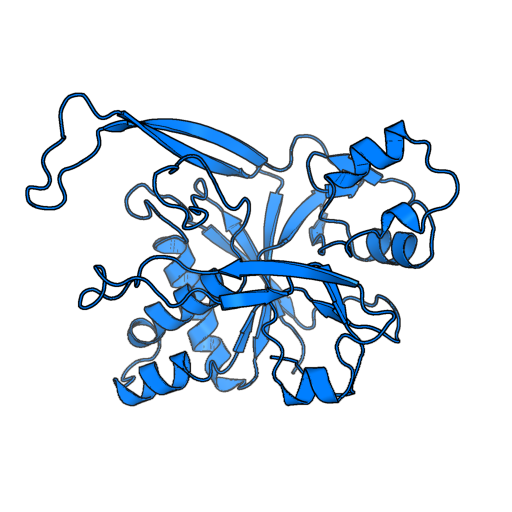 1248 C CA . ASP A 1 164 ? -16.901 33.496 1.601 1.00 55.34 164 ASP A CA 1
ATOM 1249 C C . ASP A 1 164 ? -15.498 33.865 1.095 1.00 55.34 164 ASP A C 1
ATOM 1251 O O . ASP A 1 164 ? -14.677 34.444 1.809 1.00 55.34 164 ASP A O 1
ATOM 1255 N N . GLY A 1 165 ? -15.222 33.522 -0.166 1.00 56.16 165 GLY A N 1
ATOM 1256 C CA . GLY A 1 165 ? -13.999 33.912 -0.873 1.00 56.16 165 GLY A CA 1
ATOM 1257 C C . GLY A 1 165 ? -12.786 32.992 -0.696 1.00 56.16 165 GLY A C 1
ATOM 1258 O O . GLY A 1 165 ? -11.762 33.245 -1.327 1.00 56.16 165 GLY A O 1
ATOM 1259 N N . GLN A 1 166 ? -12.876 31.913 0.089 1.00 62.97 166 GLN A N 1
ATOM 1260 C CA . GLN A 1 166 ? -11.800 30.919 0.200 1.00 62.97 166 GLN A CA 1
ATOM 1261 C C . GLN A 1 166 ? -12.186 29.624 -0.518 1.00 62.97 166 GLN A C 1
ATOM 1263 O O . GLN A 1 166 ? -12.762 28.712 0.073 1.00 62.97 166 GLN A O 1
ATOM 1268 N N . LEU A 1 167 ? -11.885 29.557 -1.816 1.00 66.69 167 LEU A N 1
ATOM 1269 C CA . LEU A 1 167 ? -11.998 28.325 -2.593 1.00 66.69 167 LEU A CA 1
ATOM 1270 C C . LEU A 1 167 ? -10.719 27.496 -2.453 1.00 66.69 167 LEU A C 1
ATOM 1272 O O . LEU A 1 167 ? -9.620 28.043 -2.514 1.00 66.69 167 LEU A O 1
ATOM 1276 N N . TYR A 1 168 ? -10.858 26.181 -2.316 1.00 68.19 168 TYR A N 1
ATOM 1277 C CA . TYR A 1 168 ? -9.745 25.239 -2.401 1.00 68.19 168 TYR A CA 1
ATOM 1278 C C . TYR A 1 168 ? -10.071 24.099 -3.366 1.00 68.19 168 TYR A C 1
ATOM 1280 O O . TYR A 1 168 ? -11.232 23.710 -3.523 1.00 68.19 168 TYR A O 1
ATOM 1288 N N . GLU A 1 169 ? -9.044 23.558 -4.020 1.00 70.25 169 GLU A N 1
ATOM 1289 C CA . GLU A 1 169 ? -9.178 22.347 -4.823 1.00 70.25 169 GLU A CA 1
ATOM 1290 C C . GLU A 1 169 ? -9.141 21.108 -3.930 1.00 70.25 169 GLU A C 1
ATOM 1292 O O . GLU A 1 169 ? -8.249 20.931 -3.104 1.00 70.25 169 GLU A O 1
ATOM 1297 N N . PHE A 1 170 ? -10.130 20.239 -4.109 1.00 75.00 170 PHE A N 1
ATOM 1298 C CA . PHE A 1 170 ? -10.219 18.948 -3.450 1.00 75.00 170 PHE A CA 1
ATOM 1299 C C . PHE A 1 170 ? -10.064 17.851 -4.497 1.00 75.00 170 PHE A C 1
ATOM 1301 O O . PHE A 1 170 ? -10.985 17.598 -5.281 1.00 75.00 170 PHE A O 1
ATOM 1308 N N . GLY A 1 171 ? -8.885 17.236 -4.534 1.00 79.44 171 GLY A N 1
ATOM 1309 C CA . GLY A 1 171 ? -8.577 16.153 -5.463 1.00 79.44 171 GLY A CA 1
ATOM 1310 C C . GLY A 1 171 ? -9.258 14.830 -5.092 1.00 79.44 171 GLY A C 1
ATOM 1311 O O . GLY A 1 171 ? -9.651 14.606 -3.947 1.00 79.44 171 GLY A O 1
ATOM 1312 N N . GLY A 1 172 ? -9.357 13.919 -6.054 1.00 87.19 172 GLY A N 1
ATOM 1313 C CA . GLY A 1 172 ? -9.793 12.545 -5.837 1.00 87.19 172 GLY A CA 1
ATOM 1314 C C . GLY A 1 172 ? -9.243 11.609 -6.906 1.00 87.19 172 GLY A C 1
ATOM 1315 O O . GLY A 1 172 ? -9.355 11.881 -8.106 1.00 87.19 172 GLY A O 1
ATOM 1316 N N . ILE A 1 173 ? -8.682 10.486 -6.468 1.00 91.62 173 ILE A N 1
ATOM 1317 C CA . ILE A 1 173 ? -8.198 9.413 -7.333 1.00 91.62 173 ILE A CA 1
ATOM 1318 C C . ILE A 1 173 ? -9.367 8.495 -7.685 1.00 91.62 173 ILE A C 1
ATOM 1320 O O . ILE A 1 173 ? -10.002 7.918 -6.806 1.00 91.62 173 ILE A O 1
ATOM 1324 N N . HIS A 1 174 ? -9.653 8.369 -8.977 1.00 93.44 174 HIS A N 1
ATOM 1325 C CA . HIS A 1 174 ? -10.712 7.516 -9.511 1.00 93.44 174 HIS A CA 1
ATOM 1326 C C . HIS A 1 174 ? -10.068 6.336 -10.232 1.00 93.44 174 HIS A C 1
ATOM 1328 O O . HIS A 1 174 ? -9.445 6.539 -11.277 1.00 93.44 174 HIS A O 1
ATOM 1334 N N . LEU A 1 175 ? -10.198 5.130 -9.676 1.00 95.31 175 LEU A N 1
ATOM 1335 C CA . LEU A 1 175 ? -9.709 3.902 -10.309 1.00 95.31 175 LEU A CA 1
ATOM 1336 C C . LEU A 1 175 ? -10.548 3.569 -11.549 1.00 95.31 175 LEU A C 1
ATOM 1338 O O . LEU A 1 175 ? -11.751 3.836 -11.583 1.00 95.31 175 LEU A O 1
ATOM 1342 N N . ALA A 1 176 ? -9.919 2.989 -12.569 1.00 95.19 176 ALA A N 1
ATOM 1343 C CA . ALA A 1 176 ? -10.651 2.423 -13.696 1.00 95.19 176 ALA A CA 1
ATOM 1344 C C . ALA A 1 176 ? -11.402 1.143 -13.285 1.00 95.19 176 ALA A C 1
ATOM 1346 O O . ALA A 1 176 ? -11.012 0.450 -12.351 1.00 95.19 176 ALA A O 1
ATOM 1347 N N . ASN A 1 177 ? -12.468 0.790 -14.012 1.00 93.25 177 ASN A N 1
ATOM 1348 C CA . ASN A 1 177 ? -13.324 -0.360 -13.675 1.00 93.25 177 ASN A CA 1
ATOM 1349 C C . ASN A 1 177 ? -12.590 -1.715 -13.710 1.00 93.25 177 ASN A C 1
ATOM 1351 O O . ASN A 1 177 ? -13.022 -2.676 -13.081 1.00 93.25 177 ASN A O 1
ATOM 1355 N N . ASN A 1 178 ? -11.498 -1.804 -14.469 1.00 95.56 178 ASN A N 1
ATOM 1356 C CA . ASN A 1 178 ? -10.616 -2.966 -14.565 1.00 95.56 178 ASN A CA 1
ATOM 1357 C C . ASN A 1 178 ? -9.410 -2.864 -13.613 1.00 95.56 178 ASN A C 1
ATOM 1359 O O . ASN A 1 178 ? -8.406 -3.543 -13.827 1.00 95.56 178 ASN A O 1
ATOM 1363 N N . VAL A 1 179 ? -9.497 -2.021 -12.579 1.00 97.44 179 VAL A N 1
ATOM 1364 C CA . VAL A 1 179 ? -8.457 -1.817 -11.569 1.00 97.44 179 VAL A CA 1
ATOM 1365 C C . VAL A 1 179 ? -9.069 -1.884 -10.173 1.00 97.44 179 VAL A C 1
ATOM 1367 O O . VAL A 1 179 ? -10.011 -1.170 -9.847 1.00 97.44 179 VAL A O 1
ATOM 1370 N N . CYS A 1 180 ? -8.494 -2.731 -9.330 1.00 97.50 180 CYS A N 1
ATOM 1371 C CA . CYS A 1 180 ? -8.755 -2.790 -7.895 1.00 97.50 180 CYS A CA 1
ATOM 1372 C C . CYS A 1 180 ? -7.461 -2.489 -7.139 1.00 97.50 180 CYS A C 1
ATOM 1374 O O . CYS A 1 180 ? -6.387 -2.410 -7.741 1.00 97.50 180 CYS A O 1
ATOM 1376 N N . LEU A 1 181 ? -7.538 -2.360 -5.817 1.00 98.06 181 LEU A N 1
ATOM 1377 C CA . LEU A 1 181 ? -6.344 -2.384 -4.974 1.00 98.06 181 LEU A CA 1
ATOM 1378 C C . LEU A 1 181 ? -6.229 -3.730 -4.269 1.00 98.06 181 LEU A C 1
ATOM 1380 O O . LEU A 1 181 ? -7.226 -4.384 -4.017 1.00 98.06 181 LEU A O 1
ATOM 1384 N N . THR A 1 182 ? -5.020 -4.148 -3.940 1.00 98.44 182 THR A N 1
ATOM 1385 C CA . THR A 1 182 ? -4.734 -5.328 -3.131 1.00 98.44 182 THR A CA 1
ATOM 1386 C C . THR A 1 182 ? -3.920 -4.900 -1.927 1.00 98.44 182 THR A C 1
ATOM 1388 O O . THR A 1 182 ? -2.958 -4.140 -2.059 1.00 98.44 182 THR A O 1
ATOM 1391 N N . VAL A 1 183 ? -4.302 -5.399 -0.758 1.00 98.50 183 VAL A N 1
ATOM 1392 C CA . VAL A 1 183 ? -3.509 -5.310 0.469 1.00 98.50 183 VAL A CA 1
ATOM 1393 C C . VAL A 1 183 ? -3.160 -6.718 0.920 1.00 98.50 183 VAL A C 1
ATOM 1395 O O . VAL A 1 183 ? -3.988 -7.623 0.849 1.00 98.50 183 VAL A O 1
ATOM 1398 N N . ILE A 1 184 ? -1.928 -6.915 1.365 1.00 98.06 184 ILE A N 1
ATOM 1399 C CA . ILE A 1 184 ? -1.453 -8.192 1.892 1.00 98.06 184 ILE A CA 1
ATOM 1400 C C . ILE A 1 184 ? -1.351 -8.053 3.400 1.00 98.06 184 ILE A C 1
ATOM 1402 O O . ILE A 1 184 ? -0.734 -7.107 3.892 1.00 98.06 184 ILE A O 1
ATOM 1406 N N . ILE A 1 185 ? -1.945 -8.992 4.124 1.00 97.88 185 ILE A N 1
ATOM 1407 C CA . ILE A 1 185 ? -1.952 -9.011 5.580 1.00 97.88 185 ILE A CA 1
ATOM 1408 C C . ILE A 1 185 ? -1.210 -10.247 6.067 1.00 97.88 185 ILE A C 1
ATOM 1410 O O . ILE A 1 185 ? -1.428 -11.368 5.602 1.00 97.88 185 ILE A O 1
ATOM 1414 N N . ASP A 1 186 ? -0.324 -10.017 7.026 1.00 95.81 186 ASP A N 1
ATOM 1415 C CA . ASP A 1 186 ? 0.351 -11.050 7.787 1.00 95.81 186 ASP A CA 1
ATOM 1416 C C . ASP A 1 186 ? -0.213 -11.067 9.210 1.00 95.81 186 ASP A C 1
ATOM 1418 O O . ASP A 1 186 ? 0.005 -10.138 9.993 1.00 95.81 186 ASP A O 1
ATOM 1422 N N . PHE A 1 187 ? -0.957 -12.119 9.545 1.00 95.94 187 PHE A N 1
ATOM 1423 C CA . PHE A 1 187 ? -1.531 -12.300 10.874 1.00 95.94 187 PHE A CA 1
ATOM 1424 C C . PHE A 1 187 ? -0.455 -12.820 11.833 1.00 95.94 187 PHE A C 1
ATOM 1426 O O . PHE A 1 187 ? -0.032 -13.977 11.764 1.00 95.94 187 PHE A O 1
ATOM 1433 N N . ILE A 1 188 ? 0.011 -11.947 12.730 1.00 93.69 188 ILE A N 1
ATOM 1434 C CA . ILE A 1 188 ? 0.983 -12.292 13.779 1.00 93.69 188 ILE A CA 1
ATOM 1435 C C . ILE A 1 188 ? 0.308 -13.199 14.802 1.00 93.69 188 ILE A C 1
ATOM 1437 O O . ILE A 1 188 ? 0.854 -14.238 15.171 1.00 93.69 188 ILE A O 1
ATOM 1441 N N . ASP A 1 189 ? -0.903 -12.818 15.192 1.00 92.44 189 ASP A N 1
ATOM 1442 C CA . ASP A 1 189 ? -1.816 -13.625 15.983 1.00 92.44 189 ASP A CA 1
ATOM 1443 C C . ASP A 1 189 ? -3.001 -14.047 15.107 1.00 92.44 189 ASP A C 1
ATOM 1445 O O . ASP A 1 189 ? -3.749 -13.211 14.601 1.00 92.44 189 ASP A O 1
ATOM 1449 N N . ALA A 1 190 ? -3.188 -15.356 14.937 1.00 91.50 190 ALA A N 1
ATOM 1450 C CA . ALA A 1 190 ? -4.262 -15.912 14.120 1.00 91.50 190 ALA A CA 1
ATOM 1451 C C . ALA A 1 190 ? -5.650 -15.505 14.638 1.00 91.50 190 ALA A C 1
ATOM 1453 O O . ALA A 1 190 ? -6.589 -15.371 13.854 1.00 91.50 190 ALA A O 1
ATOM 1454 N N . SER A 1 191 ? -5.780 -15.295 15.953 1.00 91.12 191 SER A N 1
ATOM 1455 C CA . SER A 1 191 ? -7.051 -14.956 16.595 1.00 91.12 191 SER A CA 1
ATOM 1456 C C . SER A 1 191 ? -7.556 -13.566 16.208 1.00 91.12 191 SER A C 1
ATOM 1458 O O . SER A 1 191 ? -8.758 -13.313 16.259 1.00 91.12 191 SER A O 1
ATOM 1460 N N . CYS A 1 192 ? -6.669 -12.672 15.754 1.00 92.44 192 CYS A N 1
ATOM 1461 C CA . CYS A 1 192 ? -7.060 -11.320 15.372 1.00 92.44 192 CYS A CA 1
ATOM 1462 C C . CYS A 1 192 ? -7.703 -11.244 13.979 1.00 92.44 192 CYS A C 1
ATOM 1464 O O . CYS A 1 192 ? -8.282 -10.213 13.636 1.00 92.44 192 CYS A O 1
ATOM 1466 N N . ARG A 1 193 ? -7.634 -12.322 13.184 1.00 95.31 193 ARG A N 1
ATOM 1467 C CA . ARG A 1 193 ? -8.079 -12.328 11.786 1.00 95.31 193 ARG A CA 1
ATOM 1468 C C . ARG A 1 193 ? -9.541 -11.924 11.624 1.00 95.31 193 ARG A C 1
ATOM 1470 O O . ARG A 1 193 ? -9.827 -11.045 10.819 1.00 95.31 193 ARG A O 1
ATOM 1477 N N . SER A 1 194 ? -10.445 -12.495 12.419 1.00 94.62 194 SER A N 1
ATOM 1478 C CA . SER A 1 194 ? -11.874 -12.157 12.353 1.00 94.62 194 SER A CA 1
ATOM 1479 C C . SER A 1 194 ? -12.135 -10.682 12.658 1.00 94.62 194 SER A C 1
ATOM 1481 O O . SER A 1 194 ? -12.984 -10.061 12.026 1.00 94.62 194 SER A O 1
ATOM 1483 N N . ASN A 1 195 ? -11.378 -10.105 13.595 1.00 94.56 195 ASN A N 1
ATOM 1484 C CA . ASN A 1 195 ? -11.487 -8.690 13.936 1.00 94.56 195 ASN A CA 1
ATOM 1485 C C . ASN A 1 195 ? -10.977 -7.827 12.777 1.00 94.56 195 ASN A C 1
ATOM 1487 O O . ASN A 1 195 ? -11.664 -6.903 12.361 1.00 94.56 195 ASN A O 1
ATOM 1491 N N . VAL A 1 196 ? -9.818 -8.148 12.199 1.00 95.94 196 VAL A N 1
ATOM 1492 C CA . VAL A 1 196 ? -9.270 -7.414 11.045 1.00 95.94 196 VAL A CA 1
ATOM 1493 C C . VAL A 1 196 ? -10.211 -7.475 9.839 1.00 95.94 196 VAL A C 1
ATOM 1495 O O . VAL A 1 196 ? -10.457 -6.448 9.214 1.00 95.94 196 VAL A O 1
ATOM 1498 N N . GLU A 1 197 ? -10.777 -8.641 9.526 1.00 96.94 197 GLU A N 1
ATOM 1499 C CA . GLU A 1 197 ? -11.739 -8.795 8.427 1.00 96.94 197 GLU A CA 1
ATOM 1500 C C . GLU A 1 197 ? -13.036 -8.014 8.688 1.00 96.94 197 GLU A C 1
ATOM 1502 O O . GLU A 1 197 ? -13.545 -7.355 7.780 1.00 96.94 197 GLU A O 1
ATOM 1507 N N . ALA A 1 198 ? -13.525 -7.991 9.933 1.00 96.19 198 ALA A N 1
ATOM 1508 C CA . ALA A 1 198 ? -14.646 -7.137 10.327 1.00 96.19 198 ALA A CA 1
ATOM 1509 C C . ALA A 1 198 ? -14.311 -5.641 10.185 1.00 96.19 198 ALA A C 1
ATOM 1511 O O . ALA A 1 198 ? -15.146 -4.870 9.712 1.00 96.19 198 ALA A O 1
ATOM 1512 N N . ALA A 1 199 ? -13.086 -5.224 10.530 1.00 95.88 199 ALA A N 1
ATOM 1513 C CA . ALA A 1 199 ? -12.621 -3.858 10.291 1.00 95.88 199 ALA A CA 1
ATOM 1514 C C . ALA A 1 199 ? -12.564 -3.533 8.798 1.00 95.88 199 ALA A C 1
ATOM 1516 O O . ALA A 1 199 ? -13.005 -2.459 8.413 1.00 95.88 199 ALA A O 1
ATOM 1517 N N . LEU A 1 200 ? -12.055 -4.430 7.948 1.00 97.31 200 LEU A N 1
ATOM 1518 C CA . LEU A 1 200 ? -12.032 -4.215 6.498 1.00 97.31 200 LEU A CA 1
ATOM 1519 C C . LEU A 1 200 ? -13.442 -4.086 5.917 1.00 97.31 200 LEU A C 1
ATOM 1521 O O . LEU A 1 200 ? -13.658 -3.233 5.061 1.00 97.31 200 LEU A O 1
ATOM 1525 N N . ALA A 1 201 ? -14.396 -4.890 6.393 1.00 96.75 201 ALA A N 1
ATOM 1526 C CA . ALA A 1 201 ? -15.794 -4.780 5.988 1.00 96.75 201 ALA A CA 1
ATOM 1527 C C . ALA A 1 201 ? -16.392 -3.423 6.396 1.00 96.75 201 ALA A C 1
ATOM 1529 O O . ALA A 1 201 ? -16.927 -2.717 5.546 1.00 96.75 201 ALA A O 1
ATOM 1530 N N . LEU A 1 202 ? -16.213 -3.013 7.658 1.00 95.94 202 LEU A N 1
ATOM 1531 C CA . LEU A 1 202 ? -16.701 -1.721 8.151 1.00 95.94 202 LEU A CA 1
ATOM 1532 C C . LEU A 1 202 ? -16.015 -0.534 7.452 1.00 95.94 202 LEU A C 1
ATOM 1534 O O . LEU A 1 202 ? -16.674 0.446 7.119 1.00 95.94 202 LEU A O 1
ATOM 1538 N N . LEU A 1 203 ? -14.713 -0.626 7.163 1.00 95.75 203 LEU A N 1
ATOM 1539 C CA . LEU A 1 203 ? -13.992 0.359 6.346 1.00 95.75 203 LEU A CA 1
ATOM 1540 C C . LEU A 1 203 ? -14.495 0.403 4.905 1.00 95.75 203 LEU A C 1
ATOM 1542 O O . LEU A 1 203 ? -14.418 1.457 4.282 1.00 95.75 203 LEU A O 1
ATOM 1546 N N . GLY A 1 204 ? -14.993 -0.708 4.369 1.00 96.06 204 GLY A N 1
ATOM 1547 C CA . GLY A 1 204 ? -15.621 -0.735 3.054 1.00 96.06 204 GLY A CA 1
ATOM 1548 C C . GLY A 1 204 ? -16.861 0.158 2.993 1.00 96.06 204 GLY A C 1
ATOM 1549 O O . GLY A 1 204 ? -17.035 0.899 2.021 1.00 96.06 204 GLY A O 1
ATOM 1550 N N . ASP A 1 205 ? -17.660 0.148 4.063 1.00 93.69 205 ASP A N 1
ATOM 1551 C CA . ASP A 1 205 ? -18.867 0.966 4.200 1.00 93.69 205 ASP A CA 1
ATOM 1552 C C . ASP A 1 205 ? -18.556 2.420 4.601 1.00 93.69 205 ASP A C 1
ATOM 1554 O O . ASP A 1 205 ? -19.096 3.353 4.005 1.00 93.69 205 ASP A O 1
ATOM 1558 N N . GLU A 1 206 ? -17.671 2.637 5.582 1.00 92.00 206 GLU A N 1
ATOM 1559 C CA . GLU A 1 206 ? -17.302 3.983 6.053 1.00 92.00 206 GLU A CA 1
ATOM 1560 C C . GLU A 1 206 ? -16.351 4.721 5.104 1.00 92.00 206 GLU A C 1
ATOM 1562 O O . GLU A 1 206 ? -16.330 5.948 5.075 1.00 92.00 206 GLU A O 1
ATOM 1567 N N . GLY A 1 207 ? -15.528 3.989 4.362 1.00 93.06 207 GLY A N 1
ATOM 1568 C CA . GLY A 1 207 ? -14.459 4.502 3.517 1.00 93.06 207 GLY A CA 1
ATOM 1569 C C . GLY A 1 207 ? -13.118 4.740 4.225 1.00 93.06 207 GLY A C 1
ATOM 1570 O O . GLY A 1 207 ? -13.029 4.897 5.445 1.00 93.06 207 GLY A O 1
ATOM 1571 N N . ILE A 1 208 ? -12.042 4.797 3.431 1.00 91.19 208 ILE A N 1
ATOM 1572 C CA . ILE A 1 208 ? -10.675 5.139 3.864 1.00 91.19 208 ILE A CA 1
ATOM 1573 C C . ILE A 1 208 ? -10.223 6.499 3.306 1.00 91.19 208 ILE A C 1
ATOM 1575 O O . ILE A 1 208 ? -10.431 6.813 2.136 1.00 91.19 208 ILE A O 1
ATOM 1579 N N . GLY A 1 209 ? -9.550 7.302 4.134 1.00 87.69 209 GLY A N 1
ATOM 1580 C CA . GLY A 1 209 ? -9.108 8.652 3.765 1.00 87.69 209 GLY A CA 1
ATOM 1581 C C . GLY A 1 209 ? -10.082 9.744 4.217 1.00 87.69 209 GLY A C 1
ATOM 1582 O O . GLY A 1 209 ? -10.804 9.571 5.200 1.00 87.69 209 GLY A O 1
ATOM 1583 N N . ALA A 1 210 ? -10.057 10.899 3.548 1.00 83.81 210 ALA A N 1
ATOM 1584 C CA . ALA A 1 210 ? -10.919 12.035 3.896 1.00 83.81 210 ALA A CA 1
ATOM 1585 C C . ALA A 1 210 ? -12.254 12.017 3.132 1.00 83.81 210 ALA A C 1
ATOM 1587 O O . ALA A 1 210 ? -12.404 11.312 2.141 1.00 83.81 210 ALA A O 1
ATOM 1588 N N . ASP A 1 211 ? -13.208 12.843 3.581 1.00 82.69 211 ASP A N 1
ATOM 1589 C CA . ASP A 1 211 ? -14.516 13.056 2.928 1.00 82.69 211 ASP A CA 1
ATOM 1590 C C . ASP A 1 211 ? -15.384 11.788 2.803 1.00 82.69 211 ASP A C 1
ATOM 1592 O O . ASP A 1 211 ? -16.236 11.661 1.924 1.00 82.69 211 ASP A O 1
ATOM 1596 N N . ARG A 1 212 ? -15.184 10.863 3.747 1.00 87.12 212 ARG A N 1
ATOM 1597 C CA . ARG A 1 212 ? -15.922 9.605 3.929 1.00 87.12 212 ARG A CA 1
ATOM 1598 C C . ARG A 1 212 ? -17.443 9.775 3.887 1.00 87.12 212 ARG A C 1
ATOM 1600 O O . ARG A 1 212 ? -18.144 9.018 3.227 1.00 87.12 212 ARG A O 1
ATOM 1607 N N . THR A 1 213 ? -17.953 10.841 4.505 1.00 81.88 213 THR A N 1
ATOM 1608 C CA . THR A 1 213 ? -19.387 11.179 4.529 1.00 81.88 213 THR A CA 1
ATOM 1609 C C . THR A 1 213 ? -19.963 11.520 3.152 1.00 81.88 213 THR A C 1
ATOM 1611 O O . THR A 1 213 ? -21.168 11.403 2.955 1.00 81.88 213 THR A O 1
ATOM 1614 N N . ALA A 1 214 ? -19.123 11.905 2.187 1.00 82.06 214 ALA A N 1
ATOM 1615 C CA . ALA A 1 214 ? -19.504 12.133 0.795 1.00 82.06 214 ALA A CA 1
ATOM 1616 C C . ALA A 1 214 ? -19.270 10.896 -0.101 1.00 82.06 214 ALA A C 1
ATOM 1618 O O . ALA A 1 214 ? -19.302 11.015 -1.327 1.00 82.06 214 ALA A O 1
ATOM 1619 N N . GLY A 1 215 ? -19.008 9.725 0.494 1.00 84.62 215 GLY A N 1
ATOM 1620 C CA . GLY A 1 215 ? -18.816 8.448 -0.200 1.00 84.62 215 GLY A CA 1
ATOM 1621 C C . GLY A 1 215 ? -17.379 8.155 -0.651 1.00 84.62 215 GLY A C 1
ATOM 1622 O O . GLY A 1 215 ? -17.153 7.151 -1.333 1.00 84.62 215 GLY A O 1
ATOM 1623 N N . TYR A 1 216 ? -16.407 9.002 -0.291 1.00 91.25 216 TYR A N 1
ATOM 1624 C CA . TYR A 1 216 ? -15.002 8.793 -0.650 1.00 91.25 216 TYR A CA 1
ATOM 1625 C C . TYR A 1 216 ? -14.398 7.606 0.098 1.00 91.25 216 TYR A C 1
ATOM 1627 O O . TYR A 1 216 ? -14.674 7.368 1.272 1.00 91.25 216 TYR A O 1
ATOM 1635 N N . GLY A 1 217 ? -13.535 6.877 -0.602 1.00 93.44 217 GLY A N 1
ATOM 1636 C CA . GLY A 1 217 ? -12.757 5.780 -0.052 1.00 93.44 217 GLY A CA 1
ATOM 1637 C C . GLY A 1 217 ? -13.552 4.518 0.252 1.00 93.44 217 GLY A C 1
ATOM 1638 O O . GLY A 1 217 ? -12.958 3.602 0.805 1.00 93.44 217 GLY A O 1
ATOM 1639 N N . SER A 1 218 ? -14.848 4.461 -0.071 1.00 96.00 218 SER A N 1
ATOM 1640 C CA . SER A 1 218 ? -15.680 3.263 0.097 1.00 96.00 218 SER A CA 1
ATOM 1641 C C . SER A 1 218 ? -15.267 2.157 -0.876 1.00 96.00 218 SER A C 1
ATOM 1643 O O . SER A 1 218 ? -14.901 2.419 -2.029 1.00 96.00 218 SER A O 1
ATOM 1645 N N . PHE A 1 219 ? -15.326 0.906 -0.426 1.00 97.31 219 PHE A N 1
ATOM 1646 C CA . PHE A 1 219 ? -14.915 -0.261 -1.206 1.00 97.31 219 PHE A CA 1
ATOM 1647 C C . PHE A 1 219 ? -15.636 -1.531 -0.755 1.00 97.31 219 PHE A C 1
ATOM 1649 O O . PHE A 1 219 ? -16.354 -1.548 0.238 1.00 97.31 219 PHE A O 1
ATOM 1656 N N . VAL A 1 220 ? -15.427 -2.621 -1.487 1.00 98.00 220 VAL A N 1
ATOM 1657 C CA . VAL A 1 220 ? -15.738 -3.974 -1.019 1.00 98.00 220 VAL A CA 1
ATOM 1658 C C . VAL A 1 220 ? -14.546 -4.888 -1.169 1.00 98.00 220 VAL A C 1
ATOM 1660 O O . VAL A 1 220 ? -13.776 -4.760 -2.118 1.00 98.00 220 VAL A O 1
ATOM 1663 N N . VAL A 1 221 ? -14.421 -5.830 -0.240 1.00 98.12 221 VAL A N 1
ATOM 1664 C CA . VAL A 1 221 ? -13.520 -6.968 -0.402 1.00 98.12 221 VAL A CA 1
ATOM 1665 C C . VAL A 1 221 ? -14.181 -7.929 -1.388 1.00 98.12 221 VAL A C 1
ATOM 1667 O O . VAL A 1 221 ? -15.157 -8.591 -1.040 1.00 98.12 221 VAL A O 1
ATOM 1670 N N . ASP A 1 222 ? -13.706 -7.967 -2.631 1.00 96.06 222 ASP A N 1
ATOM 1671 C CA . ASP A 1 222 ? -14.302 -8.806 -3.681 1.00 96.06 222 ASP A CA 1
ATOM 1672 C C . ASP A 1 222 ? -13.636 -10.188 -3.774 1.00 96.06 222 ASP A C 1
ATOM 1674 O O . ASP A 1 222 ? -14.216 -11.126 -4.325 1.00 96.06 222 ASP A O 1
ATOM 1678 N N . ASN A 1 223 ? -12.424 -10.332 -3.229 1.00 97.69 223 ASN A N 1
ATOM 1679 C CA . ASN A 1 223 ? -11.687 -11.587 -3.215 1.00 97.69 223 ASN A CA 1
ATOM 1680 C C . ASN A 1 223 ? -10.650 -11.649 -2.086 1.00 97.69 223 ASN A C 1
ATOM 1682 O O . ASN A 1 223 ? -10.059 -10.638 -1.705 1.00 97.69 223 ASN A O 1
ATOM 1686 N N . VAL A 1 224 ? -10.426 -12.869 -1.592 1.00 97.94 224 VAL A N 1
ATOM 1687 C CA . VAL A 1 224 ? -9.420 -13.208 -0.583 1.00 97.94 224 VAL A CA 1
ATOM 1688 C C . VAL A 1 224 ? -8.593 -14.373 -1.119 1.00 97.94 224 VAL A C 1
ATOM 1690 O O . VAL A 1 224 ? -9.146 -15.417 -1.467 1.00 97.94 224 VAL A O 1
ATOM 1693 N N . GLU A 1 225 ? -7.282 -14.182 -1.215 1.00 96.56 225 GLU A N 1
ATOM 1694 C CA . GLU A 1 225 ? -6.315 -15.187 -1.652 1.00 96.56 225 GLU A CA 1
ATOM 1695 C C . GLU A 1 225 ? -5.488 -15.655 -0.450 1.00 96.56 225 GLU A C 1
ATOM 1697 O O . GLU A 1 225 ? -4.761 -14.877 0.172 1.00 96.56 225 GLU A O 1
ATOM 1702 N N . GLU A 1 226 ? -5.605 -16.941 -0.125 1.00 96.12 226 GLU A N 1
ATOM 1703 C CA . GLU A 1 226 ? -4.825 -17.586 0.929 1.00 96.12 226 GLU A CA 1
ATOM 1704 C C . GLU A 1 226 ? -3.442 -17.983 0.422 1.00 96.12 226 GLU A C 1
ATOM 1706 O O . GLU A 1 226 ? -3.305 -18.562 -0.656 1.00 96.12 226 GLU A O 1
ATOM 1711 N N . GLY A 1 227 ? -2.421 -17.760 1.245 1.00 93.50 227 GLY A N 1
ATOM 1712 C CA . GLY A 1 227 ? -1.067 -18.199 0.931 1.00 93.50 227 GLY A CA 1
ATOM 1713 C C . GLY A 1 227 ? -0.421 -17.419 -0.205 1.00 93.50 227 GLY A C 1
ATOM 1714 O O . GLY A 1 227 ? 0.302 -18.006 -1.005 1.00 93.50 227 GLY A O 1
ATOM 1715 N N . PHE A 1 228 ? -0.648 -16.105 -0.244 1.00 94.19 228 PHE A N 1
ATOM 1716 C CA . PHE A 1 228 ? 0.008 -15.215 -1.192 1.00 94.19 228 PHE A CA 1
ATOM 1717 C C . PHE A 1 228 ? 1.534 -15.341 -1.073 1.00 94.19 228 PHE A C 1
ATOM 1719 O O . PHE A 1 228 ? 2.112 -15.165 0.005 1.00 94.19 228 PHE A O 1
ATOM 1726 N N . VAL A 1 229 ? 2.204 -15.613 -2.192 1.00 90.44 229 VAL A N 1
ATOM 1727 C CA . VAL A 1 229 ? 3.666 -15.714 -2.267 1.00 90.44 229 VAL A CA 1
ATOM 1728 C C . VAL A 1 229 ? 4.167 -14.988 -3.508 1.00 90.44 229 VAL A C 1
ATOM 1730 O O . VAL A 1 229 ? 3.729 -15.253 -4.625 1.00 90.44 229 VAL A O 1
ATOM 1733 N N . ALA A 1 230 ? 5.154 -14.113 -3.314 1.00 89.00 230 ALA A N 1
ATOM 1734 C CA . ALA A 1 230 ? 5.902 -13.478 -4.390 1.00 89.00 230 ALA A CA 1
ATOM 1735 C C . ALA A 1 230 ? 7.328 -14.037 -4.432 1.00 89.00 230 ALA A C 1
ATOM 1737 O O . ALA A 1 230 ? 8.214 -13.564 -3.723 1.00 89.00 230 ALA A O 1
ATOM 1738 N N . ASP A 1 231 ? 7.552 -15.057 -5.261 1.00 88.50 231 ASP A N 1
ATOM 1739 C CA . ASP A 1 231 ? 8.891 -15.615 -5.463 1.00 88.50 231 ASP A CA 1
ATOM 1740 C C . ASP A 1 231 ? 9.730 -14.699 -6.370 1.00 88.50 231 ASP A C 1
ATOM 1742 O O . ASP A 1 231 ? 9.614 -14.720 -7.602 1.00 88.50 231 ASP A O 1
ATOM 1746 N N . LEU A 1 232 ? 10.560 -13.867 -5.743 1.00 88.81 232 LEU A N 1
ATOM 1747 C CA . LEU A 1 232 ? 11.461 -12.915 -6.396 1.00 88.81 232 LEU A CA 1
ATOM 1748 C C . LEU A 1 232 ? 12.937 -13.350 -6.322 1.00 88.81 232 LEU A C 1
ATOM 1750 O O . LEU A 1 232 ? 13.817 -12.578 -6.700 1.00 88.81 232 LEU A O 1
ATOM 1754 N N . GLY A 1 233 ? 13.210 -14.577 -5.865 1.00 85.50 233 GLY A N 1
ATOM 1755 C CA . GLY A 1 233 ? 14.556 -15.059 -5.554 1.00 85.50 233 GLY A CA 1
ATOM 1756 C C . GLY A 1 233 ? 14.976 -14.797 -4.102 1.00 85.50 233 GLY A C 1
ATOM 1757 O O . GLY A 1 233 ? 14.147 -14.559 -3.227 1.00 85.50 233 GLY A O 1
ATOM 1758 N N . THR A 1 234 ? 16.281 -14.877 -3.838 1.00 80.12 234 THR A N 1
ATOM 1759 C CA . THR A 1 234 ? 16.864 -14.845 -2.484 1.00 80.12 234 THR A CA 1
ATOM 1760 C C . THR A 1 234 ? 17.973 -13.801 -2.361 1.00 80.12 234 THR A C 1
ATOM 1762 O O . THR A 1 234 ? 18.634 -13.488 -3.349 1.00 80.12 234 THR A O 1
ATOM 1765 N N . GLY A 1 235 ? 18.244 -13.334 -1.139 1.00 82.31 235 GLY A N 1
ATOM 1766 C CA . GLY A 1 235 ? 19.407 -12.493 -0.806 1.00 82.31 235 GLY A CA 1
ATOM 1767 C C . GLY A 1 235 ? 19.067 -11.059 -0.392 1.00 82.31 235 GLY A C 1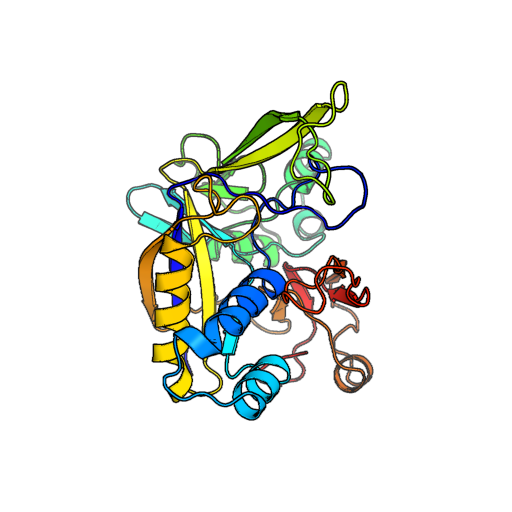
ATOM 1768 O O . GLY A 1 235 ? 19.870 -10.412 0.269 1.00 82.31 235 GLY A O 1
ATOM 1769 N N . ALA A 1 236 ? 17.868 -10.585 -0.717 1.00 90.75 236 ALA A N 1
ATOM 1770 C CA . ALA A 1 236 ? 17.320 -9.321 -0.239 1.00 90.75 236 ALA A CA 1
ATOM 1771 C C . ALA A 1 236 ? 15.805 -9.457 -0.061 1.00 90.75 236 ALA A C 1
ATOM 1773 O O . ALA A 1 236 ? 15.185 -10.375 -0.605 1.00 90.75 236 ALA A O 1
ATOM 1774 N N . ARG A 1 237 ? 15.199 -8.529 0.674 1.00 93.31 237 ARG A N 1
ATOM 1775 C CA . ARG A 1 237 ? 13.750 -8.459 0.860 1.00 93.31 237 ARG A CA 1
ATOM 1776 C C . ARG A 1 237 ? 13.200 -7.159 0.313 1.00 93.31 237 ARG A C 1
ATOM 1778 O O . ARG A 1 237 ? 13.757 -6.090 0.542 1.00 93.31 237 ARG A O 1
ATOM 1785 N N . LEU A 1 238 ? 12.081 -7.278 -0.389 1.00 95.19 238 LEU A N 1
ATOM 1786 C CA . LEU A 1 238 ? 11.319 -6.159 -0.918 1.00 95.19 238 LEU A CA 1
ATOM 1787 C C . LEU A 1 238 ? 10.283 -5.705 0.111 1.00 95.19 238 LEU A C 1
ATOM 1789 O O . LEU A 1 238 ? 9.427 -6.493 0.519 1.00 95.19 238 LEU A O 1
ATOM 1793 N N . SER A 1 239 ? 10.325 -4.433 0.500 1.00 96.00 239 SER A N 1
ATOM 1794 C CA . SER A 1 239 ? 9.318 -3.863 1.392 1.00 96.00 239 SER A CA 1
ATOM 1795 C C . SER A 1 239 ? 8.018 -3.587 0.638 1.00 96.00 239 SER A C 1
ATOM 1797 O O . SER A 1 239 ? 7.988 -2.765 -0.278 1.00 96.00 239 SER A O 1
ATOM 1799 N N . LEU A 1 240 ? 6.927 -4.244 1.038 1.00 96.88 240 LEU A N 1
ATOM 1800 C CA . LEU A 1 240 ? 5.574 -3.969 0.523 1.00 96.88 240 LEU A CA 1
ATOM 1801 C C . LEU A 1 240 ? 4.805 -2.963 1.392 1.00 96.88 240 LEU A C 1
ATOM 1803 O O . LEU A 1 240 ? 3.703 -2.555 1.040 1.00 96.88 240 LEU A O 1
ATOM 1807 N N . SER A 1 241 ? 5.374 -2.573 2.530 1.00 97.25 241 SER A N 1
ATOM 1808 C CA . SER A 1 241 ? 4.850 -1.573 3.456 1.00 97.25 241 SER A CA 1
ATOM 1809 C C . SER A 1 241 ? 5.866 -0.452 3.651 1.00 97.25 241 SER A C 1
ATOM 1811 O O . SER A 1 241 ? 7.040 -0.573 3.286 1.00 97.25 241 SER A O 1
ATOM 1813 N N . LEU A 1 242 ? 5.429 0.634 4.280 1.00 97.06 242 LEU A N 1
ATOM 1814 C CA . LEU A 1 242 ? 6.358 1.513 4.975 1.00 97.06 242 LEU A CA 1
ATOM 1815 C C . LEU A 1 242 ? 7.116 0.712 6.034 1.00 97.06 242 LEU A C 1
ATOM 1817 O O . LEU A 1 242 ? 6.510 -0.088 6.752 1.00 97.06 242 LEU A O 1
ATOM 1821 N N . LEU A 1 243 ? 8.423 0.940 6.128 1.00 96.62 243 LEU A N 1
ATOM 1822 C CA . LEU A 1 243 ? 9.290 0.272 7.094 1.00 96.62 243 LEU A CA 1
ATOM 1823 C C . LEU A 1 243 ? 10.018 1.321 7.933 1.00 96.62 243 LEU A C 1
ATOM 1825 O O . LEU A 1 243 ? 10.716 2.185 7.405 1.00 96.62 243 LEU A O 1
ATOM 1829 N N . HIS A 1 244 ? 9.850 1.251 9.249 1.00 95.62 244 HIS A N 1
ATOM 1830 C CA . HIS A 1 244 ? 10.605 2.054 10.203 1.00 95.62 244 HIS A CA 1
ATOM 1831 C C . HIS A 1 244 ? 11.598 1.136 10.922 1.00 95.62 244 HIS A C 1
ATOM 1833 O O . HIS A 1 244 ? 11.241 0.578 11.956 1.00 95.62 244 HIS A O 1
ATOM 1839 N N . PRO A 1 245 ? 12.807 0.934 10.370 1.00 95.81 245 PRO A N 1
ATOM 1840 C CA . PRO A 1 245 ? 13.732 -0.039 10.924 1.00 95.81 245 PRO A CA 1
ATOM 1841 C C . PRO A 1 245 ? 14.155 0.345 12.342 1.00 95.81 245 PRO A C 1
ATOM 1843 O O . PRO A 1 245 ? 14.338 1.525 12.668 1.00 95.81 245 PRO A O 1
ATOM 1846 N N . THR A 1 246 ? 14.327 -0.660 13.191 1.00 95.81 246 THR A N 1
ATOM 1847 C CA . THR A 1 246 ? 14.847 -0.461 14.542 1.00 95.81 246 THR A CA 1
ATOM 1848 C C . THR A 1 246 ? 16.343 -0.151 14.499 1.00 95.81 246 THR A C 1
ATOM 1850 O O . THR A 1 246 ? 17.039 -0.416 13.518 1.00 95.81 246 THR A O 1
ATOM 1853 N N . ARG A 1 247 ? 16.873 0.411 15.592 1.00 95.81 247 ARG A N 1
ATOM 1854 C CA . ARG A 1 247 ? 18.316 0.664 15.696 1.00 95.81 247 ARG A CA 1
ATOM 1855 C C . ARG A 1 247 ? 19.131 -0.631 15.582 1.00 95.81 247 ARG A C 1
ATOM 1857 O O . ARG A 1 247 ? 20.132 -0.626 14.878 1.00 95.81 247 ARG A O 1
ATOM 1864 N N . ASP A 1 248 ? 18.675 -1.710 16.221 1.00 96.94 248 ASP A N 1
ATOM 1865 C CA . ASP A 1 248 ? 19.328 -3.027 16.164 1.00 96.94 248 ASP A CA 1
ATOM 1866 C C . ASP A 1 248 ? 19.406 -3.554 14.727 1.00 96.94 248 ASP A C 1
ATOM 1868 O O . ASP A 1 248 ? 20.455 -4.000 14.277 1.00 96.94 248 ASP A O 1
ATOM 1872 N N . GLU A 1 249 ? 18.319 -3.437 13.963 1.00 97.25 249 GLU A N 1
ATOM 1873 C CA . GLU A 1 249 ? 18.297 -3.875 12.566 1.00 97.25 249 GLU A CA 1
ATOM 1874 C C . GLU A 1 249 ? 19.303 -3.105 11.706 1.00 97.25 249 GLU A C 1
ATOM 1876 O O . GLU A 1 249 ? 20.005 -3.704 10.890 1.00 97.25 249 GLU A O 1
ATOM 1881 N N . ILE A 1 250 ? 19.409 -1.788 11.904 1.00 96.81 250 ILE A N 1
ATOM 1882 C CA . ILE A 1 250 ? 20.393 -0.960 11.199 1.00 96.81 250 ILE A CA 1
AT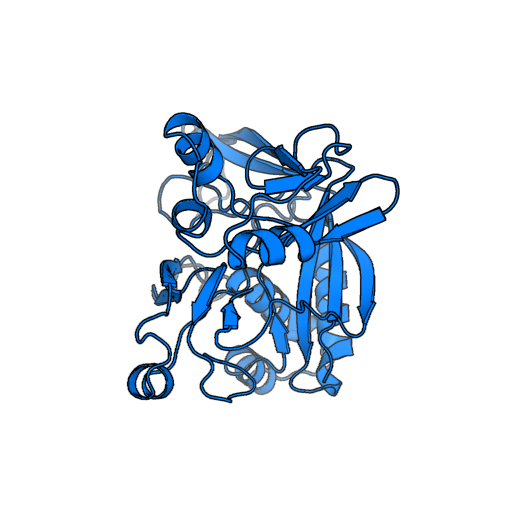OM 1883 C C . ILE A 1 250 ? 21.816 -1.383 11.581 1.00 96.81 250 ILE A C 1
ATOM 1885 O O . ILE A 1 250 ? 22.640 -1.584 10.694 1.00 96.81 250 ILE A O 1
ATOM 1889 N N . GLU A 1 251 ? 22.099 -1.553 12.874 1.00 97.06 251 GLU A N 1
ATOM 1890 C CA . GLU A 1 251 ? 23.418 -1.972 13.379 1.00 97.06 251 GLU A CA 1
ATOM 1891 C C . GLU A 1 251 ? 23.814 -3.376 12.897 1.00 97.06 251 GLU A C 1
ATOM 1893 O O . GLU A 1 251 ? 24.995 -3.659 12.703 1.00 97.06 251 GLU A O 1
ATOM 1898 N N . ARG A 1 252 ? 22.829 -4.242 12.640 1.00 96.69 252 ARG A N 1
ATOM 1899 C CA . ARG A 1 252 ? 23.014 -5.573 12.046 1.00 96.69 252 ARG A CA 1
ATOM 1900 C C . ARG A 1 252 ? 23.148 -5.565 10.522 1.00 96.69 252 ARG A C 1
ATOM 1902 O O . ARG A 1 252 ? 23.243 -6.636 9.927 1.00 96.69 252 ARG A O 1
ATOM 1909 N N . GLY A 1 253 ? 23.151 -4.392 9.894 1.00 96.38 253 GLY A N 1
ATOM 1910 C CA . GLY A 1 253 ? 23.407 -4.236 8.467 1.00 96.38 253 GLY A CA 1
ATOM 1911 C C . GLY A 1 253 ? 22.174 -4.377 7.578 1.00 96.38 253 GLY A C 1
ATOM 1912 O O . GLY A 1 253 ? 22.312 -4.692 6.397 1.00 96.38 253 GLY A O 1
ATOM 1913 N N . LEU A 1 254 ? 20.958 -4.126 8.090 1.00 96.56 254 LEU A N 1
ATOM 1914 C CA . LEU A 1 254 ? 19.729 -4.140 7.273 1.00 96.56 254 LEU A CA 1
ATOM 1915 C C . LEU A 1 254 ? 19.848 -3.231 6.034 1.00 96.56 254 LEU A C 1
ATOM 1917 O O . LEU A 1 254 ? 19.318 -3.553 4.969 1.00 96.56 254 LEU A O 1
ATOM 1921 N N . LEU A 1 255 ? 20.539 -2.097 6.192 1.00 96.69 255 LEU A N 1
ATOM 1922 C CA . LEU A 1 255 ? 20.683 -1.042 5.183 1.00 96.69 255 LEU A CA 1
ATOM 1923 C C . LEU A 1 255 ? 22.076 -0.989 4.545 1.00 96.69 255 LEU A C 1
ATOM 1925 O O . LEU A 1 255 ? 22.358 -0.054 3.793 1.00 96.69 255 LEU A O 1
ATOM 1929 N N . ASP A 1 256 ? 22.938 -1.962 4.842 1.00 95.56 256 ASP A N 1
ATOM 1930 C CA . ASP A 1 256 ? 24.264 -2.037 4.236 1.00 95.56 256 ASP A CA 1
ATOM 1931 C C . ASP A 1 256 ? 24.154 -2.368 2.739 1.00 95.56 256 ASP A C 1
ATOM 1933 O O . ASP A 1 256 ? 23.200 -3.035 2.318 1.00 95.56 256 ASP A O 1
ATOM 1937 N N . PRO A 1 257 ? 25.119 -1.945 1.899 1.00 92.06 257 PRO A N 1
ATOM 1938 C CA . PRO A 1 257 ? 25.149 -2.350 0.497 1.00 92.06 257 PRO A CA 1
ATOM 1939 C C . PRO A 1 257 ? 25.018 -3.881 0.362 1.00 92.06 257 PRO A C 1
ATOM 1941 O O . PRO A 1 257 ? 25.723 -4.602 1.071 1.00 92.06 257 PRO A O 1
ATOM 1944 N N . PRO A 1 258 ? 24.151 -4.400 -0.530 1.00 90.00 258 PRO A N 1
ATOM 1945 C CA . PRO A 1 258 ? 23.550 -3.735 -1.690 1.00 90.00 258 PRO A CA 1
ATOM 1946 C C . PRO A 1 258 ? 22.110 -3.211 -1.481 1.00 90.00 258 PRO A C 1
ATOM 1948 O O . PRO A 1 258 ? 21.354 -3.154 -2.454 1.00 90.00 258 PRO A O 1
ATOM 1951 N N . ALA A 1 259 ? 21.704 -2.857 -0.255 1.00 93.62 259 ALA A N 1
ATOM 1952 C CA . ALA A 1 259 ? 20.375 -2.296 0.001 1.00 93.62 259 ALA A CA 1
ATOM 1953 C C . ALA A 1 259 ? 20.095 -1.035 -0.848 1.00 93.62 259 ALA A C 1
ATOM 1955 O O . ALA A 1 259 ? 20.954 -0.168 -1.019 1.00 93.62 259 ALA A O 1
ATOM 1956 N N . GLU A 1 260 ? 18.866 -0.913 -1.352 1.00 94.25 260 GLU A N 1
ATOM 1957 C CA . GLU A 1 260 ? 18.402 0.200 -2.185 1.00 94.25 260 GLU A CA 1
ATOM 1958 C C . GLU A 1 260 ? 17.042 0.678 -1.686 1.00 94.25 260 GLU A C 1
ATOM 1960 O O . GLU A 1 260 ? 16.053 -0.048 -1.749 1.00 94.25 260 GLU A O 1
ATOM 1965 N N . TYR A 1 261 ? 16.970 1.910 -1.193 1.00 95.56 261 TYR A N 1
ATOM 1966 C CA . TYR A 1 261 ? 15.769 2.409 -0.533 1.00 95.56 261 TYR A CA 1
ATOM 1967 C C . TYR A 1 261 ? 15.527 3.890 -0.803 1.00 95.56 261 TYR A C 1
ATOM 1969 O O . TYR A 1 261 ? 16.431 4.654 -1.144 1.00 95.56 261 TYR A O 1
ATOM 1977 N N . LEU A 1 262 ? 14.275 4.300 -0.618 1.00 94.31 262 LEU A N 1
ATOM 1978 C CA . LEU A 1 262 ? 13.877 5.704 -0.581 1.00 94.31 262 LEU A CA 1
ATOM 1979 C C . LEU A 1 262 ? 13.388 6.035 0.821 1.00 94.31 262 LEU A C 1
ATOM 1981 O O . LEU A 1 262 ? 12.725 5.219 1.452 1.00 94.31 262 LEU A O 1
ATOM 1985 N N . ILE A 1 263 ? 13.674 7.245 1.294 1.00 94.25 263 ILE A N 1
ATOM 1986 C CA . ILE A 1 263 ? 13.151 7.739 2.568 1.00 94.25 263 ILE A CA 1
ATOM 1987 C C . ILE A 1 263 ? 11.946 8.635 2.295 1.00 94.25 263 ILE A C 1
ATOM 1989 O O . ILE A 1 263 ? 11.961 9.484 1.404 1.00 94.25 263 ILE A O 1
ATOM 1993 N N . THR A 1 264 ? 10.900 8.455 3.089 1.00 91.94 264 THR A N 1
ATOM 1994 C CA . THR A 1 264 ? 9.678 9.254 3.064 1.00 91.94 264 THR A CA 1
ATOM 1995 C C . THR A 1 264 ? 9.345 9.709 4.480 1.00 91.94 264 THR A C 1
ATOM 1997 O O . THR A 1 264 ? 9.551 8.971 5.443 1.00 91.94 264 THR A O 1
ATOM 2000 N N . SER A 1 265 ? 8.833 10.926 4.628 1.00 90.19 265 SER A N 1
ATOM 2001 C CA . SER A 1 265 ? 8.387 11.436 5.924 1.00 90.19 265 SER A CA 1
ATOM 2002 C C . SER A 1 265 ? 6.881 11.239 6.059 1.00 90.19 265 SER A C 1
ATOM 2004 O O . SER A 1 265 ? 6.121 11.618 5.167 1.00 90.19 265 SER A O 1
ATOM 2006 N N . ARG A 1 266 ? 6.443 10.673 7.183 1.00 88.50 266 ARG A N 1
ATOM 2007 C CA . ARG A 1 266 ? 5.029 10.529 7.548 1.00 88.50 266 ARG A CA 1
ATOM 2008 C C . ARG A 1 266 ? 4.709 11.398 8.750 1.00 88.50 266 ARG A C 1
ATOM 2010 O O . ARG A 1 266 ? 5.502 11.514 9.680 1.00 88.50 266 ARG A O 1
ATOM 2017 N N . GLY A 1 267 ? 3.537 12.011 8.722 1.00 81.56 267 GLY A N 1
ATOM 2018 C CA . GLY A 1 267 ? 3.020 12.874 9.774 1.00 81.56 267 GLY A CA 1
ATOM 2019 C C . GLY A 1 267 ? 1.539 13.135 9.535 1.00 81.56 267 GLY A C 1
ATOM 2020 O O . GLY A 1 267 ? 0.868 12.358 8.864 1.00 81.56 267 GLY A O 1
ATOM 2021 N N . GLY A 1 268 ? 1.030 14.234 10.077 1.00 75.75 268 GLY A N 1
ATOM 2022 C CA . GLY A 1 268 ? -0.360 14.644 9.895 1.00 75.75 268 GLY A CA 1
ATOM 2023 C C . GLY A 1 268 ? -1.043 14.926 11.223 1.00 75.75 268 GLY A C 1
ATOM 2024 O O . GLY A 1 268 ? -0.397 15.018 12.269 1.00 75.75 268 GLY A O 1
ATOM 2025 N N . TRP A 1 269 ? -2.357 15.084 11.173 1.00 69.38 269 TRP A N 1
ATOM 2026 C CA . TRP A 1 269 ? -3.175 15.400 12.338 1.00 69.38 269 TRP A CA 1
ATOM 2027 C C . TRP A 1 269 ? -3.586 14.122 13.073 1.00 69.38 269 TRP A C 1
ATOM 2029 O O . TRP A 1 269 ? -3.793 13.065 12.467 1.00 69.38 269 TRP A O 1
ATOM 2039 N N . ALA A 1 270 ? -3.660 14.178 14.401 1.00 70.38 270 ALA A N 1
ATOM 2040 C CA . ALA A 1 270 ? -4.285 13.107 15.162 1.00 70.38 270 ALA A CA 1
ATOM 2041 C C . ALA A 1 270 ? -5.787 13.056 14.838 1.00 70.38 270 ALA A C 1
ATOM 2043 O O . ALA A 1 270 ? -6.412 14.065 14.537 1.00 70.38 270 ALA A O 1
ATOM 2044 N N . THR A 1 271 ? -6.348 11.850 14.825 1.00 62.41 271 THR A N 1
ATOM 2045 C CA . THR A 1 271 ? -7.725 11.598 14.368 1.00 62.41 271 THR A CA 1
ATOM 2046 C C . THR A 1 271 ? -8.684 11.332 15.525 1.00 62.41 271 THR A C 1
ATOM 2048 O O . THR A 1 271 ? -9.879 11.188 15.296 1.00 62.41 271 THR A O 1
ATOM 2051 N N . SER A 1 272 ? -8.191 11.258 16.767 1.00 62.03 272 SER A N 1
ATOM 2052 C CA . SER A 1 272 ? -9.046 11.072 17.938 1.00 62.03 272 SER A CA 1
ATOM 2053 C C . SER A 1 272 ? -9.796 12.360 18.270 1.00 62.03 272 SER A C 1
ATOM 2055 O O . SER A 1 272 ? -9.240 13.455 18.200 1.00 62.03 272 SER A O 1
ATOM 2057 N N . THR A 1 273 ? -11.056 12.233 18.681 1.00 55.94 273 THR A N 1
ATOM 2058 C CA . THR A 1 273 ? -11.946 13.365 18.988 1.00 55.94 273 THR A CA 1
ATOM 2059 C C . THR A 1 273 ? -11.357 14.321 20.030 1.00 55.94 273 THR A C 1
ATOM 2061 O O . THR A 1 273 ? -11.556 15.526 19.945 1.00 55.94 273 THR A O 1
ATOM 2064 N N . SER A 1 274 ? -10.587 13.797 20.988 1.00 56.50 274 SER A N 1
ATOM 2065 C CA . SER A 1 274 ? -9.923 14.570 22.044 1.00 56.50 274 SER A CA 1
ATOM 2066 C C . SER A 1 274 ? -8.557 15.139 21.653 1.00 56.50 274 SER A C 1
ATOM 2068 O O . SER A 1 274 ? -8.027 15.967 22.392 1.00 56.50 274 SER A O 1
ATOM 2070 N N . ALA A 1 275 ? -7.974 14.714 20.525 1.00 58.59 275 ALA A N 1
ATOM 2071 C CA . ALA A 1 275 ? -6.657 15.171 20.089 1.00 58.59 275 ALA A CA 1
ATOM 2072 C C . ALA A 1 275 ? -6.611 15.656 18.632 1.00 58.59 275 ALA A C 1
ATOM 2074 O O . ALA A 1 275 ? -5.526 15.828 18.086 1.00 58.59 275 ALA A O 1
ATOM 2075 N N . SER A 1 276 ? -7.759 15.916 18.004 1.00 60.03 276 SER A N 1
ATOM 2076 C CA . SER A 1 276 ? -7.865 16.326 16.595 1.00 60.03 276 SER A CA 1
ATOM 2077 C C . SER A 1 276 ? -7.116 17.624 16.261 1.00 60.03 276 SER A C 1
ATOM 2079 O O . SER A 1 276 ? -6.756 17.863 15.110 1.00 60.03 276 SER A O 1
ATOM 2081 N N . SER A 1 277 ? -6.830 18.440 17.278 1.00 61.06 277 SER A N 1
ATOM 2082 C CA . SER A 1 277 ? -6.027 19.662 17.202 1.00 61.06 277 SER A CA 1
ATOM 2083 C C . SER A 1 277 ? -4.513 19.441 17.320 1.00 61.06 277 SER A C 1
ATOM 2085 O O . SER A 1 277 ? -3.753 20.391 17.136 1.00 61.06 277 SER A O 1
ATOM 2087 N N . PHE A 1 278 ? -4.043 18.225 17.616 1.00 65.25 278 PHE A N 1
ATOM 2088 C CA . PHE A 1 278 ? -2.619 17.925 17.770 1.00 65.25 278 PHE A CA 1
ATOM 2089 C C . PHE A 1 278 ? -2.017 17.328 16.499 1.00 65.25 278 PHE A C 1
ATOM 2091 O O . PHE A 1 278 ? -2.605 16.481 15.820 1.00 65.25 278 PHE A O 1
ATOM 2098 N N . ARG A 1 279 ? -0.777 17.732 16.213 1.00 71.69 279 ARG A N 1
ATOM 2099 C CA . ARG A 1 279 ? 0.030 17.150 15.140 1.00 71.69 279 ARG A CA 1
ATOM 2100 C C . ARG A 1 279 ? 0.746 15.903 15.647 1.00 71.69 279 ARG A C 1
ATOM 2102 O O . ARG A 1 279 ? 1.367 15.920 16.710 1.00 71.69 279 ARG A O 1
ATOM 2109 N N . ARG A 1 280 ? 0.703 14.828 14.863 1.00 79.56 280 ARG A N 1
ATOM 2110 C CA . ARG A 1 280 ? 1.514 13.630 15.103 1.00 79.56 280 ARG A CA 1
ATOM 2111 C C . ARG A 1 280 ? 2.990 13.969 14.894 1.00 79.56 280 ARG A C 1
ATOM 2113 O O . ARG A 1 280 ? 3.334 14.785 14.035 1.00 79.56 280 ARG A O 1
ATOM 2120 N N . LYS A 1 281 ? 3.868 13.313 15.658 1.00 83.19 281 LYS A N 1
ATOM 2121 C CA . LYS A 1 281 ? 5.317 13.394 15.445 1.00 83.19 281 LYS A CA 1
ATOM 2122 C C . LYS A 1 281 ? 5.636 12.955 14.015 1.00 83.19 281 LYS A C 1
ATOM 2124 O O . LYS A 1 281 ? 5.151 11.918 13.570 1.00 83.19 281 LYS A O 1
ATOM 2129 N N . ILE A 1 282 ? 6.452 13.743 13.319 1.00 87.94 282 ILE A N 1
ATOM 2130 C CA . ILE A 1 282 ? 6.937 13.375 11.989 1.00 87.94 282 ILE A CA 1
ATOM 2131 C C . ILE A 1 282 ? 7.992 12.281 12.150 1.00 87.94 282 ILE A C 1
ATOM 2133 O O . ILE A 1 282 ? 8.921 12.421 12.950 1.00 87.94 282 ILE A O 1
ATOM 2137 N N . VAL A 1 283 ? 7.839 11.199 11.395 1.00 90.69 283 VAL A N 1
ATOM 2138 C CA . VAL A 1 283 ? 8.756 10.055 11.377 1.00 90.69 283 VAL A CA 1
ATOM 2139 C C . VAL A 1 283 ? 9.248 9.810 9.957 1.00 90.69 283 VAL A C 1
ATOM 2141 O O . VAL A 1 283 ? 8.492 9.955 8.998 1.00 90.69 283 VAL A O 1
ATOM 2144 N N . ASN A 1 284 ? 10.523 9.455 9.823 1.00 93.38 284 ASN A N 1
ATOM 2145 C CA . ASN A 1 284 ? 11.107 9.066 8.545 1.00 93.38 284 ASN A CA 1
ATOM 2146 C C . ASN A 1 284 ? 11.058 7.549 8.424 1.00 93.38 284 ASN A C 1
ATOM 2148 O O . ASN A 1 284 ? 11.463 6.844 9.343 1.00 93.38 284 ASN A O 1
ATOM 2152 N N . MET A 1 285 ? 10.559 7.064 7.298 1.00 95.75 285 MET A N 1
ATOM 2153 C CA . MET A 1 285 ? 10.381 5.647 7.009 1.00 95.75 285 MET A CA 1
ATOM 2154 C C . MET A 1 285 ? 11.033 5.320 5.672 1.00 95.75 285 MET A C 1
ATOM 2156 O O . MET A 1 285 ? 11.143 6.184 4.799 1.00 95.75 285 MET A O 1
ATOM 2160 N N . LEU A 1 286 ? 11.436 4.070 5.494 1.00 97.19 286 LEU A N 1
ATOM 2161 C CA . LEU A 1 286 ? 11.734 3.533 4.177 1.00 97.19 286 LEU A CA 1
ATOM 2162 C C . LEU A 1 286 ? 10.416 3.382 3.414 1.00 97.19 286 LEU A C 1
ATOM 2164 O O . LEU A 1 286 ? 9.423 2.888 3.957 1.00 97.19 286 LEU A O 1
ATOM 2168 N N . ALA A 1 287 ? 10.397 3.852 2.173 1.00 96.25 287 ALA A N 1
ATOM 2169 C CA . ALA A 1 287 ? 9.247 3.738 1.293 1.00 96.25 287 ALA A CA 1
ATOM 2170 C C . ALA A 1 287 ? 9.078 2.298 0.791 1.00 96.25 287 ALA A C 1
ATOM 2172 O O . ALA A 1 287 ? 10.011 1.490 0.808 1.00 96.25 287 ALA A O 1
ATOM 2173 N N . GLU A 1 288 ? 7.888 1.993 0.292 1.00 96.94 288 GLU A N 1
ATOM 2174 C CA . GLU A 1 288 ? 7.613 0.735 -0.386 1.00 96.94 288 GLU A CA 1
ATOM 2175 C C . GLU A 1 288 ? 8.499 0.579 -1.627 1.00 96.94 288 GLU A C 1
ATOM 2177 O O . GLU A 1 288 ? 8.952 1.558 -2.224 1.00 96.94 288 GLU A O 1
ATOM 2182 N N . GLY A 1 289 ? 8.776 -0.667 -1.999 1.00 95.94 289 GLY A N 1
ATOM 2183 C CA . GLY A 1 289 ? 9.742 -0.999 -3.042 1.00 95.94 289 GLY A CA 1
ATOM 2184 C C . GLY A 1 289 ? 11.192 -1.009 -2.557 1.00 95.94 289 GLY A C 1
ATOM 2185 O O . GLY A 1 289 ? 12.051 -1.515 -3.265 1.00 95.94 289 GLY A O 1
ATOM 2186 N N . SER A 1 290 ? 11.496 -0.525 -1.350 1.00 96.62 290 SER A N 1
ATOM 2187 C CA . SER A 1 290 ? 12.860 -0.603 -0.810 1.00 96.62 290 SER A CA 1
ATOM 2188 C C . SER A 1 290 ? 13.348 -2.056 -0.729 1.00 96.62 290 SER A C 1
ATOM 2190 O O . SER A 1 290 ? 12.641 -2.920 -0.207 1.00 96.62 290 SER A O 1
ATOM 2192 N N . LEU A 1 291 ? 14.556 -2.311 -1.230 1.00 95.25 291 LEU A N 1
ATOM 2193 C CA . LEU A 1 291 ? 15.292 -3.561 -1.074 1.00 95.25 291 LEU A CA 1
ATOM 2194 C C . LEU A 1 291 ? 16.216 -3.448 0.136 1.00 95.25 291 LEU A C 1
ATOM 2196 O O . LEU A 1 291 ? 17.104 -2.597 0.165 1.00 95.25 291 LEU A O 1
ATOM 2200 N N . VAL A 1 292 ? 16.017 -4.322 1.117 1.00 95.94 292 VAL A N 1
ATOM 2201 C CA . VAL A 1 292 ? 16.828 -4.401 2.340 1.00 95.94 292 VAL A CA 1
ATOM 2202 C C . VAL A 1 292 ? 17.476 -5.774 2.468 1.00 95.94 292 VAL A C 1
ATOM 2204 O O . VAL A 1 292 ? 16.991 -6.749 1.886 1.00 95.94 292 VAL A O 1
ATOM 2207 N N . ASN A 1 293 ? 18.566 -5.868 3.225 1.00 95.38 293 ASN A N 1
ATOM 2208 C CA . ASN A 1 293 ? 19.242 -7.144 3.443 1.00 95.38 293 ASN A CA 1
ATOM 2209 C C . ASN A 1 293 ? 18.367 -8.100 4.262 1.00 95.38 293 ASN A C 1
ATOM 2211 O O . ASN A 1 293 ? 17.639 -7.688 5.165 1.00 95.38 293 ASN A O 1
ATOM 2215 N N . ASP A 1 294 ? 18.447 -9.396 3.962 1.00 93.88 294 ASP A N 1
ATOM 2216 C CA . ASP A 1 294 ? 17.786 -10.412 4.776 1.00 93.88 294 ASP A CA 1
ATOM 2217 C C . ASP A 1 294 ? 18.671 -10.804 5.968 1.00 93.88 294 ASP A C 1
ATOM 2219 O O . ASP A 1 294 ? 19.629 -11.562 5.846 1.00 93.88 294 ASP A O 1
ATOM 2223 N N . LEU A 1 295 ? 18.335 -10.274 7.139 1.00 93.25 295 LEU A N 1
ATOM 2224 C CA . LEU A 1 295 ? 18.939 -10.610 8.432 1.00 93.25 295 LEU A CA 1
ATOM 2225 C C . LEU A 1 295 ? 18.362 -11.888 9.080 1.00 93.25 295 LEU A C 1
ATOM 2227 O O . LEU A 1 295 ? 18.661 -12.157 10.246 1.00 93.25 295 LEU A O 1
ATOM 2231 N N . GLY A 1 296 ? 17.486 -12.631 8.390 1.00 90.62 296 GLY A N 1
ATOM 2232 C CA . GLY A 1 296 ? 16.879 -13.874 8.886 1.00 90.62 296 GLY A CA 1
ATOM 2233 C C . GLY A 1 296 ? 15.736 -13.685 9.892 1.00 90.62 296 GLY A C 1
ATOM 2234 O O . GLY A 1 296 ? 15.261 -14.654 10.482 1.00 90.62 296 GLY A O 1
ATOM 2235 N N . SER A 1 297 ? 15.280 -12.448 10.102 1.00 90.12 297 SER A N 1
ATOM 2236 C CA . SER A 1 297 ? 14.099 -12.157 10.921 1.00 90.12 297 SER A CA 1
ATOM 2237 C C . SER A 1 297 ? 12.829 -12.444 10.124 1.00 90.12 297 SER A C 1
ATOM 2239 O O . SER A 1 297 ? 12.786 -12.239 8.915 1.00 90.12 297 SER A O 1
ATOM 2241 N N . GLN A 1 298 ? 11.739 -12.848 10.778 1.00 86.56 298 GLN A N 1
ATOM 2242 C CA . GLN A 1 298 ? 10.467 -13.033 10.068 1.00 86.56 298 GLN A CA 1
ATOM 2243 C C . GLN A 1 298 ? 9.951 -11.706 9.478 1.00 86.56 298 GLN A C 1
ATOM 2245 O O . GLN A 1 298 ? 9.443 -11.689 8.353 1.00 86.56 298 GLN A O 1
ATOM 2250 N N . ARG A 1 299 ? 10.128 -10.604 10.219 1.00 87.75 299 ARG A N 1
ATOM 2251 C CA . ARG A 1 299 ? 9.696 -9.237 9.889 1.00 87.75 299 ARG A CA 1
ATOM 2252 C C . ARG A 1 299 ? 10.752 -8.224 10.336 1.00 87.75 299 ARG A C 1
ATOM 2254 O O . ARG A 1 299 ? 11.626 -8.581 11.125 1.00 87.75 299 ARG A O 1
ATOM 2261 N N . TYR A 1 300 ? 10.623 -7.001 9.835 1.00 91.69 300 TYR A N 1
ATOM 2262 C CA . TYR A 1 300 ? 11.434 -5.851 10.224 1.00 91.69 300 TYR A CA 1
ATOM 2263 C C . TYR A 1 300 ? 10.544 -4.682 10.634 1.00 91.69 300 TYR A C 1
ATOM 2265 O O . TYR A 1 300 ? 9.431 -4.562 10.105 1.00 91.69 300 TYR A O 1
ATOM 2273 N N . GLY A 1 301 ? 11.078 -3.813 11.492 1.00 87.94 301 GLY A N 1
ATOM 2274 C CA . GLY A 1 301 ? 10.392 -2.632 12.025 1.00 87.94 301 GLY A CA 1
ATOM 2275 C C . GLY A 1 301 ? 9.631 -2.865 13.322 1.00 87.94 301 GLY A C 1
ATOM 2276 O O . GLY A 1 301 ? 9.167 -4.003 13.564 1.00 87.94 301 GLY A O 1
#

Foldseek 3Di:
DFKKKFWKAAPAWAQAAQQDPPALLHGDQFAAQVQLLCLLLVCLPVQPDPQDPVNSVVCVVPPQKGKFTWFKWFQFPNDTFTWAFAFPCLQVLAPPDDPVNVVLQNQATTEGLQQNLQSNVNHHDPQWDDAGRHTDGVRGDDHQWDKDWDWDFDADPVPRHGDPPDIHIRITIGGDNRMIIMMMMDRNDPVCVSSSVVSLQVCLQQAGHPPSVVSHRHIDRPDMDTRDDRCSDDFKDFGSHWADFDPVCVVLQQCPPPKGWDKDKDWHADDDPVGRVDIGDIDITTDGNTITGCPPDPDGD